Protein AF-A0A816JIE6-F1 (afdb_monomer_lite)

Organism: Brassica napus (NCBI:txid3708)

pLDDT: mean 75.31, std 23.65, range [27.05, 98.31]

InterPro domains:
  IPR009851 Modifier of rudimentary, Modr [PF07200] (67-131)

Structure (mmCIF, N/CA/C/O backbone):
data_AF-A0A816JIE6-F1
#
_entry.id   AF-A0A816JIE6-F1
#
loop_
_atom_site.group_PDB
_atom_site.id
_atom_site.type_symbol
_atom_site.label_atom_id
_atom_site.label_alt_id
_atom_site.label_comp_id
_atom_site.label_asym_id
_atom_site.label_entity_id
_atom_site.label_seq_id
_atom_site.pdbx_PDB_ins_code
_atom_site.Cartn_x
_atom_site.Cartn_y
_atom_site.Cartn_z
_atom_site.occupancy
_atom_site.B_iso_or_equiv
_atom_site.auth_seq_id
_atom_site.auth_comp_id
_atom_site.auth_asym_id
_atom_site.auth_atom_id
_atom_site.pdbx_PDB_model_num
ATOM 1 N N . PHE A 1 1 ? 35.339 50.174 21.067 1.00 37.72 1 PHE A N 1
ATOM 2 C CA . PHE A 1 1 ? 34.932 49.745 19.716 1.00 37.72 1 PHE A CA 1
ATOM 3 C C . PHE A 1 1 ? 33.553 49.088 19.807 1.00 37.72 1 PHE A C 1
ATOM 5 O O . PHE A 1 1 ? 33.405 48.179 20.608 1.00 37.72 1 PHE A O 1
ATOM 12 N N . HIS A 1 2 ? 32.573 49.677 19.100 1.00 38.72 2 HIS A N 1
ATOM 13 C CA . HIS A 1 2 ? 31.213 49.244 18.693 1.00 38.72 2 HIS A CA 1
ATOM 14 C C . HIS A 1 2 ? 30.704 47.880 19.225 1.00 38.72 2 HIS A C 1
ATOM 16 O O . HIS A 1 2 ? 31.365 46.877 19.006 1.00 38.72 2 HIS A O 1
ATOM 22 N N . GLN A 1 3 ? 29.623 47.738 20.011 1.00 32.19 3 GLN A N 1
ATOM 23 C CA . GLN A 1 3 ? 28.206 48.176 19.951 1.00 32.19 3 GLN A CA 1
ATOM 24 C C . GLN A 1 3 ? 27.272 47.287 19.091 1.00 32.19 3 GLN A C 1
ATOM 26 O O . GLN A 1 3 ? 27.468 47.187 17.887 1.00 32.19 3 GLN A O 1
ATOM 31 N N . ARG A 1 4 ? 26.164 46.850 19.739 1.00 31.92 4 ARG A N 1
ATOM 32 C CA . ARG A 1 4 ? 24.821 46.472 19.205 1.00 31.92 4 ARG A CA 1
ATOM 33 C C . ARG A 1 4 ? 24.702 45.053 18.613 1.00 31.92 4 ARG A C 1
ATOM 35 O O . ARG A 1 4 ? 25.551 44.665 17.836 1.00 31.92 4 ARG A O 1
ATOM 42 N N . GLY A 1 5 ? 23.697 44.206 18.868 1.00 30.31 5 GLY A N 1
ATOM 43 C CA . GLY A 1 5 ? 22.379 44.260 19.534 1.00 30.31 5 GLY A CA 1
ATOM 44 C C . GLY A 1 5 ? 21.482 43.205 18.837 1.00 30.31 5 GLY A C 1
ATOM 45 O O . GLY A 1 5 ? 21.419 43.206 17.618 1.00 30.31 5 GLY A O 1
ATOM 46 N N . SER A 1 6 ? 21.103 42.113 19.508 1.00 32.47 6 SER A N 1
ATOM 47 C CA . SER A 1 6 ? 19.744 41.712 19.945 1.00 32.47 6 SER A CA 1
ATOM 48 C C . SER A 1 6 ? 18.566 41.751 18.937 1.00 32.47 6 SER A C 1
ATOM 50 O O . SER A 1 6 ? 18.186 42.819 18.473 1.00 32.47 6 SER A O 1
ATOM 52 N N . LYS A 1 7 ? 17.938 40.564 18.814 1.00 32.47 7 LYS A N 1
ATOM 53 C CA . LYS A 1 7 ? 16.507 40.202 18.652 1.00 32.47 7 LYS A CA 1
ATOM 54 C C . LYS A 1 7 ? 15.745 40.300 17.312 1.00 32.47 7 LYS A C 1
ATOM 56 O O . LYS A 1 7 ? 15.577 41.367 16.743 1.00 32.47 7 LYS A O 1
ATOM 61 N N . ASP A 1 8 ? 15.191 39.123 16.976 1.00 33.75 8 ASP A N 1
ATOM 62 C CA . ASP A 1 8 ? 13.842 38.758 16.500 1.00 33.75 8 ASP A CA 1
ATOM 63 C C . ASP A 1 8 ? 13.162 39.557 15.372 1.00 33.75 8 ASP A C 1
ATOM 65 O O . ASP A 1 8 ? 12.902 40.742 15.522 1.00 33.75 8 ASP A O 1
ATOM 69 N N . GLN A 1 9 ? 12.673 38.862 14.331 1.00 30.88 9 GLN A N 1
ATOM 70 C CA . GLN A 1 9 ? 11.230 38.630 14.102 1.00 30.88 9 GLN A CA 1
ATOM 71 C C . GLN A 1 9 ? 10.902 38.105 12.694 1.00 30.88 9 GLN A C 1
ATOM 73 O O . GLN A 1 9 ? 11.488 38.465 11.679 1.00 30.88 9 GLN A O 1
ATOM 78 N N . GLN A 1 10 ? 9.884 37.253 12.704 1.00 37.06 10 GLN A N 1
ATOM 79 C CA . GLN A 1 10 ? 9.060 36.737 11.620 1.00 37.06 10 GLN A CA 1
ATOM 80 C C . GLN A 1 10 ? 8.239 37.870 10.963 1.00 37.06 10 GLN A C 1
ATOM 82 O O . GLN A 1 10 ? 7.695 38.713 11.670 1.00 37.06 10 GLN A O 1
ATOM 87 N N . GLY A 1 11 ? 8.098 37.877 9.630 1.00 29.58 11 GLY A N 1
ATOM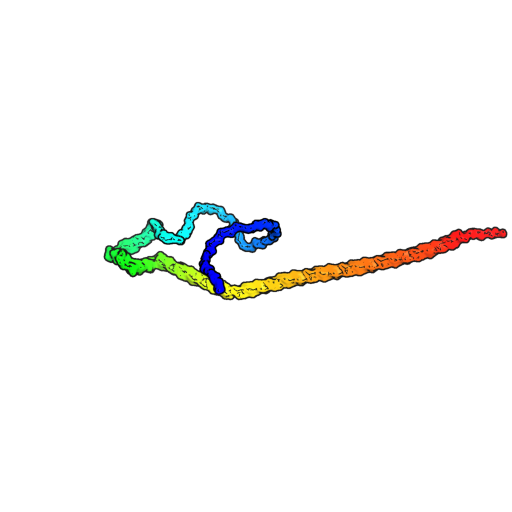 88 C CA . GLY A 1 11 ? 7.257 38.848 8.916 1.00 29.58 11 GLY A CA 1
ATOM 89 C C . GLY A 1 11 ? 7.153 38.592 7.406 1.00 29.58 11 GLY A C 1
ATOM 90 O O . GLY A 1 11 ? 8.135 38.672 6.679 1.00 29.58 11 GLY A O 1
ATOM 91 N N . GLN A 1 12 ? 5.940 38.274 6.954 1.00 36.94 12 GLN A N 1
ATOM 92 C CA . GLN A 1 12 ? 5.502 38.007 5.578 1.00 36.94 12 GLN A CA 1
ATOM 93 C C . GLN A 1 12 ? 5.468 39.288 4.710 1.00 36.94 12 GLN A C 1
ATOM 95 O O . GLN A 1 12 ? 4.916 40.282 5.175 1.00 36.94 12 GLN A O 1
ATOM 100 N N . SER A 1 13 ? 5.934 39.257 3.444 1.00 32.34 13 SER A N 1
ATOM 101 C CA . SER A 1 13 ? 5.446 40.080 2.298 1.00 32.34 13 SER A CA 1
ATOM 102 C C . SER A 1 13 ? 6.078 39.645 0.947 1.00 32.34 13 SER A C 1
ATOM 104 O O . SER A 1 13 ? 7.267 39.360 0.876 1.00 32.34 13 SER A O 1
ATOM 106 N N . ARG A 1 14 ? 5.259 39.571 -0.116 1.00 32.28 14 ARG A N 1
ATOM 107 C CA . ARG A 1 14 ? 5.482 39.118 -1.529 1.00 32.28 14 ARG A CA 1
ATOM 108 C C . ARG A 1 14 ? 5.518 40.355 -2.489 1.00 32.28 14 ARG A C 1
ATOM 110 O O . ARG A 1 14 ? 5.133 41.404 -1.974 1.00 32.28 14 ARG A O 1
ATOM 117 N N . PRO A 1 15 ? 5.761 40.329 -3.843 1.00 57.53 15 PRO A N 1
ATOM 118 C CA . PRO A 1 15 ? 6.475 39.451 -4.826 1.00 57.53 15 PRO A CA 1
ATOM 119 C C . PRO A 1 15 ? 7.581 40.199 -5.654 1.00 57.53 15 PRO A C 1
ATOM 121 O O . PRO A 1 15 ? 7.835 41.375 -5.407 1.00 57.53 15 PRO A O 1
ATOM 124 N N . PRO A 1 16 ? 8.196 39.570 -6.690 1.00 42.88 16 PRO A N 1
ATOM 125 C CA . PRO A 1 16 ? 8.065 40.108 -8.069 1.00 42.88 16 PRO A CA 1
ATOM 126 C C . PRO A 1 16 ? 7.833 39.021 -9.172 1.00 42.88 16 PRO A C 1
ATOM 128 O O . PRO A 1 16 ? 7.792 37.837 -8.835 1.00 42.88 16 PRO A O 1
ATOM 131 N N . PRO A 1 17 ? 7.560 39.403 -10.448 1.00 46.06 17 PRO A N 1
ATOM 132 C CA . PRO A 1 17 ? 6.528 38.788 -11.298 1.00 46.06 17 PRO A CA 1
ATOM 133 C C . PRO A 1 17 ? 6.998 37.774 -12.360 1.00 46.06 17 PRO A C 1
ATOM 135 O O . PRO A 1 17 ? 8.182 37.605 -12.638 1.00 46.06 17 PRO A O 1
ATOM 138 N N . GLU A 1 18 ? 5.982 37.137 -12.951 1.00 40.53 18 GLU A N 1
ATOM 139 C CA . GLU A 1 18 ? 5.963 36.274 -14.135 1.00 40.53 18 GLU A CA 1
ATOM 140 C C . GLU A 1 18 ? 6.745 36.819 -15.340 1.00 40.53 18 GLU A C 1
ATOM 142 O O . GLU A 1 18 ? 6.613 37.991 -15.684 1.00 40.53 18 GLU A O 1
ATOM 147 N N . VAL A 1 19 ? 7.390 35.914 -16.085 1.00 34.12 19 VAL A N 1
ATOM 148 C CA . VAL A 1 19 ? 7.199 35.840 -17.542 1.00 34.12 19 VAL A CA 1
ATOM 149 C C . VAL A 1 19 ? 7.162 34.382 -17.998 1.00 34.12 19 VAL A C 1
ATOM 151 O O . VAL A 1 19 ? 8.030 33.564 -17.702 1.00 34.12 19 VAL A O 1
ATOM 154 N N . SER A 1 20 ? 6.079 34.096 -18.702 1.00 28.80 20 SER A N 1
ATOM 155 C CA . SER A 1 20 ? 5.637 32.849 -19.300 1.00 28.80 20 SER A CA 1
ATOM 156 C C . SER A 1 20 ? 6.614 32.270 -20.326 1.00 28.80 20 SER A C 1
ATOM 158 O O . SER A 1 20 ? 7.208 33.011 -21.106 1.00 28.80 20 SER A O 1
ATOM 160 N N . SER A 1 21 ? 6.630 30.941 -20.468 1.00 27.05 21 SER A N 1
ATOM 161 C CA . SER A 1 21 ? 5.992 30.239 -21.606 1.00 27.05 21 SER A CA 1
ATOM 162 C C . SER A 1 21 ? 6.616 28.860 -21.847 1.00 27.05 21 SER A C 1
ATOM 164 O O . SER A 1 21 ? 7.819 28.753 -22.056 1.00 27.05 21 SER A O 1
ATOM 166 N N . SER A 1 22 ? 5.741 27.851 -21.976 1.00 28.58 22 SER A N 1
ATOM 167 C CA . SER A 1 22 ? 5.903 26.608 -22.764 1.00 28.58 22 SER A CA 1
ATOM 168 C C . SER A 1 22 ? 7.064 25.671 -22.373 1.00 28.58 22 SER A C 1
ATOM 170 O O . SER A 1 22 ? 8.234 25.980 -22.532 1.00 28.58 22 SER A O 1
ATOM 172 N N . SER A 1 23 ? 6.829 24.417 -21.987 1.00 32.62 23 SER A N 1
ATOM 173 C CA . SER A 1 23 ? 6.249 23.403 -22.874 1.00 32.62 23 SER A CA 1
ATOM 174 C C . SER A 1 23 ? 5.878 22.139 -22.094 1.00 32.62 23 SER A C 1
ATOM 176 O O . SER A 1 23 ? 6.551 21.756 -21.143 1.00 32.62 23 SER A O 1
ATOM 178 N N . GLN A 1 24 ? 4.809 21.498 -22.557 1.00 41.53 24 GLN A N 1
ATOM 179 C CA . GLN A 1 24 ? 4.344 20.155 -22.221 1.00 41.53 24 GLN A CA 1
ATOM 180 C C . GLN A 1 24 ? 5.472 19.148 -21.955 1.00 41.53 24 GLN A C 1
ATOM 182 O O . GLN A 1 24 ? 6.309 18.931 -22.826 1.00 41.53 24 GLN A O 1
ATOM 187 N N . GLN A 1 25 ? 5.388 18.420 -20.841 1.00 37.91 25 GLN A N 1
ATOM 188 C CA . GLN A 1 25 ? 5.725 16.997 -20.818 1.00 37.91 25 GLN A CA 1
ATOM 189 C C . GLN A 1 25 ? 4.931 16.287 -19.719 1.00 37.91 25 GLN A C 1
ATOM 191 O O . GLN A 1 25 ? 4.787 16.766 -18.597 1.00 37.91 25 GLN A O 1
ATOM 196 N N . GLN A 1 26 ? 4.314 15.188 -20.133 1.00 38.59 26 GLN A N 1
ATOM 197 C CA . GLN A 1 26 ? 3.264 14.457 -19.446 1.00 38.59 26 GLN A CA 1
ATOM 198 C C . GLN A 1 26 ? 3.802 13.677 -18.240 1.00 38.59 26 GLN A C 1
ATOM 200 O O . GLN A 1 26 ? 4.830 13.015 -18.329 1.00 38.59 26 GLN A O 1
ATOM 205 N N . GLN A 1 27 ? 3.055 13.706 -17.139 1.00 44.91 27 GLN A N 1
ATOM 206 C CA . GLN A 1 27 ? 3.147 12.741 -16.043 1.00 44.91 27 GLN A CA 1
ATOM 207 C C . GLN A 1 27 ? 1.995 11.743 -16.194 1.00 44.91 27 GLN A C 1
ATOM 209 O O . GLN A 1 27 ? 0.855 12.201 -16.308 1.00 44.91 27 GLN A O 1
ATOM 214 N N . PRO A 1 28 ? 2.227 10.418 -16.146 1.00 48.56 28 PRO A N 1
ATOM 215 C CA . PRO A 1 28 ? 1.118 9.498 -15.986 1.00 48.56 28 PRO A CA 1
ATOM 216 C C . PRO A 1 28 ? 1.387 8.524 -14.844 1.00 48.56 28 PRO A C 1
ATOM 218 O O . PRO A 1 28 ? 1.898 7.447 -15.097 1.00 48.56 28 PRO A O 1
ATOM 221 N N . TRP A 1 29 ? 0.974 8.862 -13.620 1.00 35.34 29 TRP A N 1
ATOM 222 C CA . TRP A 1 29 ? 0.520 7.852 -12.658 1.00 35.34 29 TRP A CA 1
ATOM 223 C C . TRP A 1 29 ? -0.616 8.426 -11.797 1.00 35.34 29 TRP A C 1
ATOM 225 O O . TRP A 1 29 ? -0.401 9.151 -10.833 1.00 35.34 29 TRP A O 1
ATOM 235 N N . TYR A 1 30 ? -1.831 8.055 -12.218 1.00 40.94 30 TYR A N 1
ATOM 236 C CA . TYR A 1 30 ? -3.120 8.068 -11.514 1.00 40.94 30 TYR A CA 1
ATOM 237 C C . TYR A 1 30 ? -3.782 9.421 -11.208 1.00 40.94 30 TYR A C 1
ATOM 239 O O . TYR A 1 30 ? -3.577 10.041 -10.172 1.00 40.94 30 TYR A O 1
ATOM 247 N N . SER A 1 31 ? -4.722 9.804 -12.077 1.00 37.81 31 SER A N 1
ATOM 248 C CA . SER A 1 31 ? -5.866 10.648 -11.712 1.00 37.81 31 SER A CA 1
ATOM 249 C C . SER A 1 31 ? -7.133 9.788 -11.758 1.00 37.81 31 SER A C 1
ATOM 251 O O . SER A 1 31 ? -7.540 9.408 -12.856 1.00 37.81 31 SER A O 1
ATOM 253 N N . PRO A 1 32 ? -7.772 9.442 -10.625 1.00 40.56 32 PRO A N 1
ATOM 254 C CA . PRO A 1 32 ? -9.098 8.858 -10.656 1.00 40.56 32 PRO A CA 1
ATOM 255 C C . PRO A 1 32 ? -10.101 10.008 -10.701 1.00 40.56 32 PRO A C 1
ATOM 257 O O . PRO A 1 32 ? -10.167 10.850 -9.806 1.00 40.56 32 PRO A O 1
ATOM 260 N N . SER A 1 33 ? -10.896 10.077 -11.755 1.00 49.28 33 SER A N 1
ATOM 261 C CA . SER A 1 33 ? -12.113 10.875 -11.734 1.00 49.28 33 SER A CA 1
ATOM 262 C C . SER A 1 33 ? -13.251 10.041 -12.290 1.00 49.28 33 SER A C 1
ATOM 264 O O . SER A 1 33 ? -13.072 9.329 -13.274 1.00 49.28 33 SER A O 1
ATOM 266 N N . LEU A 1 34 ? -14.417 10.237 -11.670 1.00 41.72 34 LEU A N 1
ATOM 267 C CA . LEU A 1 34 ? -15.761 9.841 -12.099 1.00 41.72 34 LEU A CA 1
ATOM 268 C C . LEU A 1 34 ? -16.261 8.468 -11.609 1.00 41.72 34 LEU A C 1
ATOM 270 O O . LEU A 1 34 ? -16.373 7.510 -12.365 1.00 41.72 34 LEU A O 1
ATOM 274 N N . VAL A 1 35 ? -16.715 8.435 -10.351 1.00 41.81 35 VAL A N 1
ATOM 275 C CA . VAL A 1 35 ? -17.980 7.761 -10.017 1.00 41.81 35 VAL A CA 1
ATOM 276 C C . VAL A 1 35 ? -18.925 8.806 -9.421 1.00 41.81 35 VAL A C 1
ATOM 278 O O . VAL A 1 35 ? -18.551 9.562 -8.525 1.00 41.81 35 VAL A O 1
ATOM 281 N N . SER A 1 36 ? -20.119 8.910 -9.995 1.00 39.72 36 SER A N 1
ATOM 282 C CA . SER A 1 36 ? -21.132 9.904 -9.647 1.00 39.72 36 SER A CA 1
ATOM 283 C C . SER A 1 36 ? -22.034 9.419 -8.503 1.00 39.72 36 SER A C 1
ATOM 285 O O . SER A 1 36 ? -22.603 8.336 -8.603 1.00 39.72 36 SER A O 1
ATOM 287 N N . SER A 1 37 ? -22.239 10.309 -7.517 1.00 35.03 37 SER A N 1
ATOM 288 C CA . SER A 1 37 ? -23.400 10.443 -6.599 1.00 35.03 37 SER A CA 1
ATOM 289 C C . SER A 1 37 ? -23.529 9.509 -5.370 1.00 35.03 37 SER A C 1
ATOM 291 O O . SER A 1 37 ? -23.149 8.347 -5.459 1.00 35.03 37 SER A O 1
ATOM 293 N N . PRO A 1 38 ? -24.187 9.933 -4.256 1.00 40.56 38 PRO A N 1
ATOM 294 C CA . PRO A 1 38 ? -24.534 11.281 -3.795 1.00 40.56 38 PRO A CA 1
ATOM 295 C C . PRO A 1 38 ? -23.772 11.699 -2.518 1.00 40.56 38 PRO A C 1
ATOM 297 O O . PRO A 1 38 ? -23.296 10.894 -1.722 1.00 40.56 38 PRO A O 1
ATOM 300 N N . SER A 1 39 ? -23.699 13.009 -2.308 1.00 48.72 39 SER A N 1
ATOM 301 C CA . SER A 1 39 ? -23.139 13.645 -1.122 1.00 48.72 39 SER A CA 1
ATOM 302 C C . SER A 1 39 ? -23.987 13.372 0.128 1.00 48.72 39 SER A C 1
ATOM 304 O O . SER A 1 39 ? -24.992 14.038 0.356 1.00 48.72 39 SER A O 1
ATOM 306 N N . SER A 1 40 ? -23.531 12.470 0.993 1.00 41.66 40 SER A N 1
ATOM 307 C CA . SER A 1 40 ? -23.807 12.520 2.433 1.00 41.66 40 SER A CA 1
ATOM 308 C C . SER A 1 40 ? -22.468 12.580 3.160 1.00 41.66 40 SER A C 1
ATOM 310 O O . SER A 1 40 ? -21.852 11.569 3.488 1.00 41.66 40 SER A O 1
ATOM 312 N N . SER A 1 41 ? -21.975 13.805 3.323 1.00 48.03 41 SER A N 1
ATOM 313 C CA . SER A 1 41 ? -20.741 14.099 4.043 1.00 48.03 41 SER A CA 1
ATOM 314 C C . SER A 1 41 ? -20.960 13.892 5.542 1.00 48.03 41 SER A C 1
ATOM 316 O O . SER A 1 41 ? -21.573 14.727 6.202 1.00 48.03 41 SER A O 1
ATOM 318 N N . SER A 1 42 ? -20.426 12.804 6.091 1.00 42.00 42 SER A N 1
ATOM 319 C CA . SER A 1 42 ? -20.076 12.721 7.510 1.00 42.00 42 SER A CA 1
ATOM 320 C C . SER A 1 42 ? -18.580 12.443 7.617 1.00 42.00 42 SER A C 1
ATOM 322 O O . SER A 1 42 ? -18.115 11.306 7.583 1.00 42.00 42 SER A O 1
ATOM 324 N N . ARG A 1 43 ? -17.816 13.534 7.683 1.00 52.31 43 ARG A N 1
ATOM 325 C CA . ARG A 1 43 ? -16.383 13.569 7.990 1.00 52.31 43 ARG A CA 1
ATOM 326 C C . ARG A 1 43 ? -16.118 12.882 9.343 1.00 52.31 43 ARG A C 1
ATOM 328 O O . ARG A 1 43 ? -16.854 13.170 10.287 1.00 52.31 43 ARG A O 1
ATOM 335 N N . PRO A 1 44 ? -15.056 12.070 9.503 1.00 42.94 44 PRO A N 1
ATOM 336 C CA . PRO A 1 44 ? -14.657 11.590 10.820 1.00 42.94 44 PRO A CA 1
ATOM 337 C C . PRO A 1 44 ? -14.102 12.781 11.610 1.00 42.94 44 PRO A C 1
ATOM 339 O O . PRO A 1 44 ? -13.041 13.323 11.294 1.00 42.94 44 PRO A O 1
ATOM 342 N N . GLN A 1 45 ? -14.859 13.257 12.598 1.00 44.34 45 GLN A N 1
ATOM 343 C CA . GLN A 1 45 ? -14.394 14.304 13.495 1.00 44.34 45 GLN A CA 1
ATOM 344 C C . GLN A 1 45 ? -13.379 13.727 14.480 1.00 44.34 45 GLN A C 1
ATOM 346 O O . GLN A 1 45 ? -13.714 13.068 15.458 1.00 44.34 45 GLN A O 1
ATOM 351 N N . THR A 1 46 ? -12.111 14.024 14.227 1.00 50.06 46 THR A N 1
ATOM 352 C CA . THR A 1 46 ? -11.031 13.919 15.202 1.00 50.06 46 THR A CA 1
ATOM 353 C C . THR A 1 46 ? -10.991 15.213 16.021 1.00 50.06 46 THR A C 1
ATOM 355 O O . THR A 1 46 ? -10.251 16.126 15.671 1.00 50.06 46 THR A O 1
ATOM 358 N N . SER A 1 47 ? -11.828 15.349 17.052 1.00 47.06 47 SER A N 1
ATOM 359 C CA . SER A 1 47 ? -11.595 16.269 18.183 1.00 47.06 47 SER A CA 1
ATOM 360 C C . SER A 1 47 ? -12.719 16.141 19.217 1.00 47.06 47 SER A C 1
ATOM 362 O O . SER A 1 47 ? -13.838 16.565 18.955 1.00 47.06 47 SER A O 1
ATOM 364 N N . GLY A 1 48 ? -12.419 15.565 20.384 1.00 47.59 48 GLY A N 1
ATOM 365 C CA . GLY A 1 48 ? -13.007 15.929 21.685 1.00 47.59 48 GLY A CA 1
ATOM 366 C C . GLY A 1 48 ? -14.526 15.888 21.914 1.00 47.59 48 GLY A C 1
ATOM 367 O O . GLY A 1 48 ? -14.950 16.272 22.999 1.00 47.59 48 GLY A O 1
ATOM 368 N N . GLN A 1 49 ? -15.354 15.444 20.971 1.00 45.88 49 GLN A N 1
ATOM 369 C CA . GLN A 1 49 ? -16.804 15.382 21.147 1.00 45.88 49 GLN A CA 1
ATOM 370 C C . GLN A 1 49 ? -17.226 13.942 21.437 1.00 45.88 49 GLN A C 1
ATOM 372 O O . GLN A 1 49 ? -17.127 13.065 20.582 1.00 45.88 49 GLN A O 1
ATOM 377 N N . ILE A 1 50 ? -17.677 13.701 22.671 1.00 50.72 50 ILE A N 1
ATOM 378 C CA . ILE A 1 50 ? -18.431 12.498 23.039 1.00 50.72 50 ILE A CA 1
ATOM 379 C C . ILE A 1 50 ? -19.556 12.362 22.000 1.00 50.72 50 ILE A C 1
ATOM 381 O O . ILE A 1 50 ? -20.282 13.343 21.812 1.00 50.72 50 ILE A O 1
ATOM 385 N N . PRO A 1 51 ? -19.715 11.218 21.307 1.00 53.25 51 PRO A N 1
ATOM 386 C CA . PRO A 1 51 ? -20.846 11.022 20.412 1.00 53.25 51 PRO A CA 1
ATOM 387 C C . PRO A 1 51 ? -22.118 11.214 21.236 1.00 53.25 51 PRO A C 1
ATOM 389 O O . PRO A 1 51 ? -22.426 10.411 22.113 1.00 53.25 51 PRO A O 1
ATOM 392 N N . ALA A 1 52 ? -22.821 12.323 21.010 1.00 62.06 52 ALA A N 1
ATOM 393 C CA . ALA A 1 52 ? -23.924 12.751 21.868 1.00 62.06 52 ALA A CA 1
ATOM 394 C C . ALA A 1 52 ? -25.158 11.838 21.767 1.00 62.06 52 ALA A C 1
ATOM 396 O O . ALA A 1 52 ? -26.140 12.048 22.472 1.00 62.06 52 ALA A O 1
ATOM 397 N N . HIS A 1 53 ? -25.128 10.824 20.902 1.00 59.84 53 HIS A N 1
ATOM 398 C CA . HIS A 1 53 ? -26.209 9.866 20.791 1.00 59.84 53 HIS A CA 1
ATOM 399 C C . HIS A 1 53 ? -25.677 8.540 20.242 1.00 59.84 53 HIS A C 1
ATOM 401 O O . HIS A 1 53 ? -25.440 8.400 19.044 1.00 59.84 53 HIS A O 1
ATOM 407 N N . VAL A 1 54 ? -25.481 7.561 21.125 1.00 66.06 54 VAL A N 1
ATOM 408 C CA . VAL A 1 54 ? -25.441 6.153 20.711 1.00 66.06 54 VAL A CA 1
ATOM 409 C C . VAL A 1 54 ? -26.809 5.808 20.128 1.00 66.06 54 VAL A C 1
ATOM 411 O O . VAL A 1 54 ? -27.838 6.230 20.665 1.00 66.06 54 VAL A O 1
ATOM 414 N N . SER A 1 55 ? -26.857 5.098 19.000 1.00 74.44 55 SER A N 1
ATOM 415 C CA . SER A 1 55 ? -28.153 4.690 18.460 1.00 74.44 55 SER A CA 1
ATOM 416 C C . SER A 1 55 ? -28.868 3.779 19.475 1.00 74.44 55 SER A C 1
ATOM 418 O O . SER A 1 55 ? -28.204 3.016 20.185 1.00 74.44 55 SER A O 1
ATOM 420 N N . PRO A 1 56 ? -30.211 3.811 19.570 1.00 70.88 56 PRO A N 1
ATOM 421 C CA . PRO A 1 56 ? -30.937 2.938 20.492 1.00 70.88 56 PRO A CA 1
ATOM 422 C C . PRO A 1 56 ? -30.594 1.453 20.309 1.00 70.88 56 PRO A C 1
ATOM 424 O O . PRO A 1 56 ? -30.557 0.715 21.286 1.00 70.88 56 PRO A O 1
ATOM 427 N N . GLY A 1 57 ? -30.285 1.027 19.077 1.00 76.44 57 GLY A N 1
ATOM 428 C CA . GLY A 1 57 ? -29.844 -0.336 18.774 1.00 76.44 57 GLY A CA 1
ATOM 429 C C . GLY A 1 57 ? -28.460 -0.676 19.337 1.00 76.44 57 GLY A C 1
ATOM 430 O O . GLY A 1 57 ? -28.288 -1.749 19.908 1.00 76.44 57 GLY A O 1
ATOM 431 N N . GLU A 1 58 ? -27.489 0.237 19.247 1.00 74.19 58 GLU A N 1
ATOM 432 C CA . GLU A 1 58 ? -26.158 0.043 19.849 1.00 74.19 58 GLU A CA 1
ATOM 433 C C . GLU A 1 58 ? -26.219 0.054 21.381 1.00 74.19 58 GLU A C 1
ATOM 435 O O . GLU A 1 58 ? -25.603 -0.786 22.040 1.00 74.19 58 GLU A O 1
ATOM 440 N N . ALA A 1 59 ? -27.007 0.964 21.960 1.00 77.31 59 ALA A N 1
ATOM 441 C CA . ALA A 1 59 ? -27.182 1.057 23.407 1.00 77.31 59 ALA A CA 1
ATOM 442 C C . ALA A 1 59 ? -27.946 -0.145 23.986 1.00 77.31 59 ALA A C 1
ATOM 444 O O . ALA A 1 59 ? -27.631 -0.598 25.088 1.00 77.31 59 ALA A O 1
ATOM 445 N N . ALA A 1 60 ? -28.919 -0.689 23.244 1.00 77.62 60 ALA A N 1
ATOM 446 C CA . ALA A 1 60 ? -29.720 -1.837 23.670 1.00 77.62 60 ALA A CA 1
ATOM 447 C C . ALA A 1 60 ? -28.853 -3.053 24.017 1.00 77.62 60 ALA A C 1
ATOM 449 O O . ALA A 1 60 ? -29.145 -3.746 24.993 1.00 77.62 60 ALA A O 1
ATOM 450 N N . GLY A 1 61 ? -27.752 -3.264 23.287 1.00 78.75 61 GLY A N 1
ATOM 451 C CA . GLY A 1 61 ? -26.787 -4.318 23.590 1.00 78.75 61 GLY A CA 1
ATOM 452 C C . GLY A 1 61 ? -26.224 -4.182 25.004 1.00 78.75 61 GLY A C 1
ATOM 453 O O . GLY A 1 61 ? -26.314 -5.115 25.791 1.00 78.75 61 GLY A O 1
ATOM 454 N N . ILE A 1 62 ? -25.735 -2.997 25.373 1.00 86.12 62 ILE A N 1
ATOM 455 C CA . ILE A 1 62 ? -25.149 -2.741 26.700 1.00 86.12 62 ILE A CA 1
ATOM 456 C C . ILE A 1 62 ? -26.217 -2.795 27.802 1.00 86.12 62 ILE A C 1
ATOM 458 O O . ILE A 1 62 ? -25.969 -3.345 28.874 1.00 86.12 62 ILE A O 1
ATOM 462 N N . ILE A 1 63 ? -27.421 -2.278 27.533 1.00 86.19 63 ILE A N 1
ATOM 463 C CA . ILE A 1 63 ? -28.536 -2.269 28.493 1.00 86.19 63 ILE A CA 1
ATOM 464 C C . ILE A 1 63 ? -28.929 -3.695 28.904 1.00 86.19 63 ILE A C 1
ATOM 466 O O . ILE A 1 63 ? -29.239 -3.912 30.075 1.00 86.19 63 ILE A O 1
ATOM 470 N N . THR A 1 64 ? -28.862 -4.679 27.996 1.00 86.00 64 THR A N 1
ATOM 471 C CA . THR A 1 64 ? -29.117 -6.084 28.364 1.00 86.00 64 THR A CA 1
ATOM 472 C C . THR A 1 64 ? -28.119 -6.607 29.402 1.00 86.00 64 THR A C 1
ATOM 474 O O . THR A 1 64 ? -28.541 -7.165 30.409 1.00 86.00 64 THR A O 1
ATOM 477 N N . PHE A 1 65 ? -26.823 -6.314 29.249 1.00 87.69 65 PHE A N 1
ATOM 478 C CA . PHE A 1 65 ? -25.789 -6.704 30.220 1.00 87.69 65 PHE A CA 1
ATOM 479 C C . PHE A 1 65 ? -25.893 -5.970 31.563 1.00 87.69 65 PHE A C 1
ATOM 481 O O . PHE A 1 65 ? -25.387 -6.459 32.574 1.00 87.69 65 PHE A O 1
ATOM 488 N N . LEU A 1 66 ? -26.508 -4.784 31.585 1.00 91.75 66 LEU A N 1
ATOM 489 C CA . LEU A 1 66 ? -26.740 -4.021 32.813 1.00 91.75 66 LEU A CA 1
ATOM 490 C C . LEU A 1 66 ? -27.994 -4.487 33.561 1.00 91.75 66 LEU A C 1
ATOM 492 O O . LEU A 1 66 ? -28.020 -4.420 34.787 1.00 91.75 66 LEU A O 1
ATOM 496 N N . LYS A 1 67 ? -29.018 -4.964 32.844 1.00 90.00 67 LYS A N 1
ATOM 497 C CA . LYS A 1 67 ? -30.300 -5.393 33.424 1.00 90.00 67 LYS A CA 1
ATOM 498 C C . LYS A 1 67 ? -30.159 -6.602 34.353 1.00 90.00 67 LYS A C 1
ATOM 500 O O . LYS A 1 67 ? -30.886 -6.687 35.338 1.00 90.00 67 LYS A O 1
ATOM 505 N N . ASP A 1 68 ? -29.225 -7.498 34.054 1.00 90.31 68 ASP A N 1
ATOM 506 C CA . ASP A 1 68 ? -29.018 -8.731 34.823 1.00 90.31 68 ASP A CA 1
ATOM 507 C C . ASP A 1 68 ? -28.109 -8.533 36.052 1.00 90.31 68 ASP A C 1
ATOM 509 O O . ASP A 1 68 ? -27.852 -9.478 36.797 1.00 90.31 68 ASP A O 1
ATOM 513 N N . LYS A 1 69 ? -27.618 -7.308 36.290 1.00 92.25 69 LYS A N 1
ATOM 514 C CA . LYS A 1 69 ? -26.755 -6.979 37.432 1.00 92.25 69 LYS A CA 1
ATOM 515 C C . LYS A 1 69 ? -27.554 -6.554 38.655 1.00 92.25 69 LYS A C 1
ATOM 517 O O . LYS A 1 69 ? -28.579 -5.879 38.560 1.00 92.25 69 LYS A O 1
ATOM 522 N N . SER A 1 70 ? -27.032 -6.894 39.831 1.00 94.56 70 SER A N 1
ATOM 523 C CA . SER A 1 70 ? -27.597 -6.434 41.101 1.00 94.56 70 SER A CA 1
ATOM 524 C C . SER A 1 70 ? -27.413 -4.923 41.301 1.00 94.56 70 SER A C 1
ATOM 526 O O . SER A 1 70 ? -26.508 -4.301 40.742 1.00 94.56 70 SER A O 1
ATOM 528 N N . VAL A 1 71 ? -28.247 -4.312 42.151 1.00 94.19 71 VAL A N 1
ATOM 529 C CA . VAL A 1 71 ? -28.146 -2.875 42.471 1.00 94.19 71 VAL A CA 1
ATOM 530 C C . VAL A 1 71 ? -26.775 -2.529 43.062 1.00 94.19 71 VAL A C 1
ATOM 532 O O . VAL A 1 71 ? -26.227 -1.471 42.758 1.00 94.19 71 VAL A O 1
ATOM 535 N N . ASP A 1 72 ? -26.195 -3.419 43.867 1.00 95.44 72 ASP A N 1
ATOM 536 C CA . ASP A 1 72 ? -24.879 -3.200 44.469 1.00 95.44 72 ASP A CA 1
ATOM 537 C C . ASP A 1 72 ? -23.752 -3.285 43.436 1.00 95.44 72 ASP A C 1
ATOM 539 O O . ASP A 1 72 ? -22.838 -2.461 43.463 1.00 95.44 72 ASP A O 1
ATOM 543 N N . GLU A 1 73 ? -23.845 -4.193 42.460 1.00 93.88 73 GLU A N 1
ATOM 544 C CA . GLU A 1 73 ? -22.934 -4.201 41.311 1.00 93.88 73 GLU A CA 1
ATOM 545 C C . GLU A 1 73 ? -23.074 -2.942 40.458 1.00 93.88 73 GLU A C 1
ATOM 547 O O . GLU A 1 73 ? -22.063 -2.390 40.037 1.00 93.88 73 GLU A O 1
ATOM 552 N N . LEU A 1 74 ? -24.294 -2.453 40.221 1.00 95.56 74 LEU A N 1
ATOM 553 C CA . LEU A 1 74 ? -24.511 -1.206 39.482 1.00 95.56 74 LEU A CA 1
ATOM 554 C C . LEU A 1 74 ? -23.917 -0.004 40.232 1.00 95.56 74 LEU A C 1
ATOM 556 O O . LEU A 1 74 ? -23.210 0.804 39.632 1.00 95.56 74 LEU A O 1
ATOM 560 N N . ARG A 1 75 ? -24.121 0.092 41.553 1.00 96.00 75 ARG A N 1
ATOM 561 C CA . ARG A 1 75 ? -23.476 1.119 42.395 1.00 96.00 75 ARG A CA 1
ATOM 562 C C . ARG A 1 75 ? -21.957 1.013 42.350 1.00 96.00 75 ARG A C 1
ATOM 564 O O . ARG A 1 75 ? -21.280 2.040 42.272 1.00 96.00 75 ARG A O 1
ATOM 571 N N . LYS A 1 76 ? -21.430 -0.215 42.366 1.00 96.31 76 LYS A N 1
ATOM 572 C CA . LYS A 1 76 ? -19.998 -0.479 42.233 1.00 96.31 76 LYS A CA 1
ATOM 573 C C . LYS A 1 76 ? -19.483 -0.024 40.871 1.00 96.31 76 LYS A C 1
ATOM 575 O O . LYS A 1 76 ? -18.511 0.710 40.838 1.00 96.31 76 LYS A O 1
ATOM 580 N N . LEU A 1 77 ? -20.158 -0.351 39.769 1.00 95.75 77 LEU A N 1
ATOM 581 C CA . LEU A 1 77 ? -19.782 0.111 38.426 1.00 95.75 77 LEU A CA 1
ATOM 582 C C . LEU A 1 77 ? -19.778 1.641 38.297 1.00 95.75 77 LEU A C 1
ATOM 584 O O . LEU A 1 77 ? -18.982 2.178 37.536 1.00 95.75 77 LEU A O 1
ATOM 588 N N . LEU A 1 78 ? -20.650 2.344 39.027 1.00 93.88 78 LEU A N 1
ATOM 589 C CA . LEU A 1 78 ? -20.701 3.810 39.018 1.00 93.88 78 LEU A CA 1
ATOM 590 C C . LEU A 1 78 ? -19.631 4.472 39.901 1.00 93.88 78 LEU A C 1
ATOM 592 O O . LEU A 1 78 ? -19.277 5.622 39.655 1.00 93.88 78 LEU A O 1
ATOM 596 N N . SER A 1 79 ? -19.139 3.774 40.927 1.00 95.62 79 SER A N 1
ATOM 597 C CA . SER A 1 79 ? -18.249 4.352 41.950 1.00 95.62 79 SER A CA 1
ATOM 598 C C . SER A 1 79 ? -16.798 3.872 41.833 1.00 95.62 79 SER A C 1
ATOM 600 O O . SER A 1 79 ? -15.878 4.590 42.216 1.00 95.62 79 SER A O 1
ATOM 602 N N . ASP A 1 80 ? -16.585 2.664 41.309 1.00 97.19 80 ASP A N 1
ATOM 603 C CA . ASP A 1 80 ? -15.293 1.998 41.167 1.00 97.19 80 ASP A CA 1
ATOM 604 C C . ASP A 1 80 ? -14.892 1.943 39.686 1.00 97.19 80 ASP A C 1
ATOM 606 O O . ASP A 1 80 ? -15.490 1.243 38.860 1.00 97.19 80 ASP A O 1
ATOM 610 N N . LYS A 1 81 ? -13.839 2.695 39.356 1.00 95.62 81 LYS A N 1
ATOM 611 C CA . LYS A 1 81 ? -13.304 2.802 37.997 1.00 95.62 81 LYS A CA 1
ATOM 612 C C . LYS A 1 81 ? -12.770 1.466 37.478 1.00 95.62 81 LYS A C 1
ATOM 614 O O . LYS A 1 81 ? -12.938 1.173 36.293 1.00 95.62 81 LYS A O 1
ATOM 619 N N . ASP A 1 82 ? -12.144 0.663 38.331 1.00 96.12 82 ASP A N 1
ATOM 620 C CA . ASP A 1 82 ? -11.565 -0.613 37.916 1.00 96.12 82 ASP A CA 1
ATOM 621 C C . ASP A 1 82 ? -12.672 -1.632 37.651 1.00 96.12 82 ASP A C 1
ATOM 623 O O . ASP A 1 82 ? -12.626 -2.344 36.647 1.00 96.12 82 ASP A O 1
ATOM 627 N N . ALA A 1 83 ? -13.728 -1.636 38.473 1.00 95.62 83 ALA A N 1
ATOM 628 C CA . ALA A 1 83 ? -14.919 -2.446 38.217 1.00 95.62 83 ALA A CA 1
ATOM 629 C C . ALA A 1 83 ? -15.587 -2.082 36.882 1.00 95.62 83 ALA A C 1
ATOM 631 O O . ALA A 1 83 ? -15.940 -2.973 36.105 1.00 95.62 83 ALA A O 1
ATOM 632 N N . TYR A 1 84 ? -15.716 -0.785 36.588 1.00 95.19 84 TYR A N 1
ATOM 633 C CA . TYR A 1 84 ? -16.233 -0.308 35.305 1.00 95.19 84 TYR A CA 1
ATOM 634 C C . TYR A 1 84 ? -15.363 -0.767 34.130 1.00 95.19 84 TYR A C 1
ATOM 636 O O . TYR A 1 84 ? -15.867 -1.282 33.131 1.00 95.19 84 TYR A O 1
ATOM 644 N N . GLN A 1 85 ? -14.044 -0.637 34.255 1.00 94.50 85 GLN A N 1
ATOM 645 C CA . GLN A 1 85 ? -13.119 -0.997 33.188 1.00 94.50 85 GLN A CA 1
ATOM 646 C C . GLN A 1 85 ? -13.079 -2.512 32.941 1.00 94.50 85 GLN A C 1
ATOM 648 O O . GLN A 1 85 ? -13.074 -2.940 31.787 1.00 94.50 85 GLN A O 1
ATOM 653 N N . GLN A 1 86 ? -13.137 -3.326 33.997 1.00 94.62 86 GLN A N 1
ATOM 654 C CA . GLN A 1 86 ? -13.273 -4.782 33.885 1.00 94.62 86 GLN A CA 1
ATOM 655 C C . GLN A 1 86 ? -14.593 -5.185 33.221 1.00 94.62 86 GLN A C 1
ATOM 657 O O . GLN A 1 86 ? -14.609 -6.071 32.367 1.00 94.62 86 GLN A O 1
ATOM 662 N N . PHE A 1 87 ? -15.694 -4.500 33.546 1.00 93.75 87 PHE A N 1
ATOM 663 C CA . PHE A 1 87 ? -16.964 -4.709 32.855 1.00 93.75 87 PHE A CA 1
ATOM 664 C C . PHE A 1 87 ? -16.848 -4.405 31.359 1.00 93.75 87 PHE A C 1
ATOM 666 O O . PHE A 1 87 ? -17.230 -5.249 30.551 1.00 93.75 87 PHE A O 1
ATOM 673 N N . LEU A 1 88 ? -16.251 -3.275 30.967 1.00 91.94 88 LEU A N 1
ATOM 674 C CA . LEU A 1 88 ? -16.039 -2.970 29.549 1.00 91.94 88 LEU A CA 1
ATOM 675 C C . LEU A 1 88 ? -15.204 -4.045 28.844 1.00 91.94 88 LEU A C 1
ATOM 677 O O . LEU A 1 88 ? -15.571 -4.477 27.758 1.00 91.94 88 LEU A O 1
ATOM 681 N N . LEU A 1 89 ? -14.125 -4.526 29.466 1.00 91.94 89 LEU A N 1
ATOM 682 C CA . LEU A 1 89 ? -13.288 -5.594 28.902 1.00 91.94 89 LEU A CA 1
ATOM 683 C C . LEU A 1 89 ? -14.011 -6.947 28.819 1.00 91.94 89 LEU A C 1
ATOM 685 O O . LEU A 1 89 ? -13.640 -7.792 28.002 1.00 91.94 89 LEU A O 1
ATOM 689 N N . SER A 1 90 ? -15.052 -7.158 29.628 1.00 91.56 90 SER A N 1
ATOM 690 C CA . SER A 1 90 ? -15.889 -8.357 29.552 1.00 91.56 90 SER A CA 1
ATOM 691 C C . SER A 1 90 ? -16.833 -8.357 28.343 1.00 91.56 90 SER A C 1
ATOM 693 O O . SER A 1 90 ? -17.197 -9.441 27.882 1.00 91.56 90 SER A O 1
ATOM 695 N N . LEU A 1 91 ? -17.170 -7.182 27.791 1.00 91.69 91 LEU A N 1
ATOM 696 C CA . LEU A 1 91 ? -18.064 -7.041 26.640 1.00 91.69 91 LEU A CA 1
ATOM 697 C C . LEU A 1 91 ? -17.388 -7.511 25.350 1.00 91.69 91 LEU A C 1
ATOM 699 O O . LEU A 1 91 ? -16.321 -7.022 24.972 1.00 91.69 91 LEU A O 1
ATOM 703 N N . ASP A 1 92 ? -18.052 -8.399 24.611 1.00 90.50 92 ASP A N 1
ATOM 704 C CA . ASP A 1 92 ? -17.496 -8.950 23.370 1.00 90.50 92 ASP A CA 1
ATOM 705 C C . ASP A 1 92 ? -17.251 -7.879 22.307 1.00 90.50 92 ASP A C 1
ATOM 707 O O . ASP A 1 92 ? -16.248 -7.938 21.605 1.00 90.50 92 ASP A O 1
ATOM 711 N N . GLN A 1 93 ? -18.087 -6.839 22.249 1.00 88.25 93 GLN A N 1
ATOM 712 C CA . GLN A 1 93 ? -17.878 -5.701 21.347 1.00 88.25 93 GLN A CA 1
ATOM 713 C C . GLN A 1 93 ? -16.522 -5.016 21.592 1.00 88.25 93 GLN A C 1
ATOM 715 O O . GLN A 1 93 ? -15.797 -4.707 20.647 1.00 88.25 93 GLN A O 1
ATOM 720 N N . VAL A 1 94 ? -16.139 -4.838 22.861 1.00 90.56 94 VAL A N 1
ATOM 721 C CA . VAL A 1 94 ? -14.862 -4.222 23.250 1.00 90.56 94 VAL A CA 1
ATOM 722 C C . VAL A 1 94 ? -13.694 -5.172 22.979 1.00 90.56 94 VAL A C 1
ATOM 724 O O . VAL A 1 94 ? -12.639 -4.732 22.518 1.00 90.56 94 VAL A O 1
ATOM 727 N N . LYS A 1 95 ? -13.870 -6.483 23.199 1.00 93.56 95 LYS A N 1
ATOM 728 C CA . LYS A 1 95 ? -12.857 -7.494 22.844 1.00 93.56 95 LYS A CA 1
ATOM 729 C C . LYS A 1 95 ? -12.596 -7.526 21.339 1.00 93.56 95 LYS A C 1
ATOM 731 O O . LYS A 1 95 ? -11.439 -7.491 20.928 1.00 93.56 95 LYS A O 1
ATOM 736 N N . ILE A 1 96 ? -13.657 -7.547 20.530 1.00 93.31 96 ILE A N 1
ATOM 737 C CA . ILE A 1 96 ? -13.582 -7.540 19.063 1.00 93.31 96 ILE A CA 1
ATOM 738 C C . ILE A 1 96 ? -12.875 -6.270 18.585 1.00 93.31 96 ILE A C 1
ATOM 740 O O . ILE A 1 96 ? -11.921 -6.356 17.816 1.00 93.31 96 ILE A O 1
ATOM 744 N N . GLN A 1 97 ? -13.278 -5.098 19.083 1.00 93.00 97 GLN A N 1
ATOM 745 C CA . GLN A 1 97 ? -12.656 -3.831 18.696 1.00 93.00 97 GLN A CA 1
ATOM 746 C C . GLN A 1 97 ? -11.165 -3.778 19.059 1.00 93.00 97 GLN A C 1
ATOM 748 O O . GLN A 1 97 ? -10.349 -3.321 18.256 1.00 93.00 97 GLN A O 1
ATOM 753 N N . ASN A 1 98 ? -10.794 -4.251 20.252 1.00 94.62 98 ASN A N 1
ATOM 754 C CA . ASN A 1 98 ? -9.392 -4.320 20.655 1.00 94.62 98 ASN A CA 1
ATOM 755 C C . ASN A 1 98 ? -8.592 -5.271 19.764 1.00 94.62 98 ASN A C 1
ATOM 757 O O . ASN A 1 98 ? -7.507 -4.896 19.328 1.00 94.62 98 ASN A O 1
ATOM 761 N N . ASN A 1 99 ? -9.146 -6.438 19.429 1.00 96.44 99 ASN A N 1
ATOM 762 C CA . ASN A 1 99 ? -8.499 -7.382 18.524 1.00 96.44 99 ASN A CA 1
ATOM 763 C C . ASN A 1 99 ? -8.265 -6.762 17.137 1.00 96.44 99 ASN A C 1
ATOM 765 O O . ASN A 1 99 ? -7.128 -6.731 16.679 1.00 96.44 99 ASN A O 1
ATOM 769 N N . ILE A 1 100 ? -9.293 -6.156 16.529 1.00 97.12 100 ILE A N 1
ATOM 770 C CA . ILE A 1 100 ? -9.177 -5.487 15.219 1.00 97.12 100 ILE A CA 1
ATOM 771 C C . ILE A 1 100 ? -8.095 -4.404 15.247 1.00 97.12 100 ILE A C 1
ATOM 773 O O . ILE A 1 100 ? -7.292 -4.288 14.323 1.00 97.12 100 ILE A O 1
ATOM 777 N N . LYS A 1 101 ? -8.049 -3.600 16.313 1.00 96.12 101 LYS A N 1
ATOM 778 C CA . LYS A 1 101 ? -7.028 -2.559 16.488 1.00 96.12 101 LYS A CA 1
ATOM 779 C C . LYS A 1 101 ? -5.620 -3.156 16.559 1.00 96.12 101 LYS A C 1
ATOM 781 O O . LYS A 1 101 ? -4.696 -2.625 15.940 1.00 96.12 101 LYS A O 1
ATOM 786 N N . ASP A 1 102 ? -5.453 -4.237 17.312 1.00 97.56 102 ASP A N 1
ATOM 787 C CA . ASP A 1 102 ? -4.159 -4.891 17.492 1.00 97.56 102 ASP A CA 1
ATOM 788 C C . ASP A 1 102 ? -3.710 -5.612 16.213 1.00 97.56 102 ASP A C 1
ATOM 790 O O . ASP A 1 102 ? -2.536 -5.541 15.848 1.00 97.56 102 ASP A O 1
ATOM 794 N N . GLU A 1 103 ? -4.638 -6.242 15.494 1.00 97.81 103 GLU A N 1
ATOM 795 C CA . GLU A 1 103 ? -4.413 -6.839 14.179 1.00 97.81 103 GLU A CA 1
ATOM 796 C C . GLU A 1 103 ? -4.016 -5.793 13.147 1.00 97.81 103 GLU A C 1
ATOM 798 O O . GLU A 1 103 ? -2.954 -5.917 12.542 1.00 97.81 103 GLU A O 1
ATOM 803 N N . LEU A 1 104 ? -4.775 -4.704 13.030 1.00 98.00 104 LEU A N 1
ATOM 804 C CA . LEU A 1 104 ? -4.444 -3.609 12.125 1.00 98.00 104 LEU A CA 1
ATOM 805 C C . LEU A 1 104 ? -3.039 -3.060 12.397 1.00 98.00 104 LEU A C 1
ATOM 807 O O . LEU A 1 104 ? -2.262 -2.830 11.468 1.00 98.00 104 LEU A O 1
ATOM 811 N N . ARG A 1 105 ? -2.688 -2.871 13.675 1.00 98.25 105 ARG A N 1
ATOM 812 C CA . ARG A 1 105 ? -1.354 -2.407 14.070 1.00 98.25 105 ARG A CA 1
ATOM 813 C C . ARG A 1 105 ? -0.269 -3.407 13.677 1.00 98.25 105 ARG A C 1
ATOM 815 O O . ARG A 1 105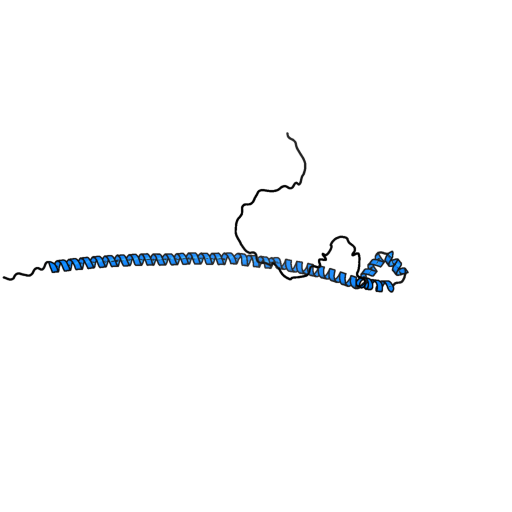 ? 0.789 -2.990 13.204 1.00 98.25 105 ARG A O 1
ATOM 822 N N . ARG A 1 106 ? -0.516 -4.700 13.886 1.00 98.31 106 ARG A N 1
ATOM 823 C CA . ARG A 1 106 ? 0.416 -5.781 13.554 1.00 98.31 106 ARG A CA 1
ATOM 824 C C . ARG A 1 106 ? 0.657 -5.858 12.050 1.00 98.31 106 ARG A C 1
ATOM 826 O O . ARG A 1 106 ? 1.810 -5.794 11.636 1.00 98.31 106 ARG A O 1
ATOM 833 N N . GLU A 1 107 ? -0.409 -5.909 11.258 1.00 97.94 107 GLU A N 1
ATOM 834 C CA . GLU A 1 107 ? -0.346 -5.994 9.795 1.00 97.94 107 GLU A CA 1
ATOM 835 C C . GLU A 1 107 ? 0.315 -4.755 9.187 1.00 97.94 107 GLU A C 1
ATOM 837 O O . GLU A 1 107 ? 1.198 -4.866 8.341 1.00 97.94 107 GLU A O 1
ATOM 842 N N . THR A 1 108 ? -0.021 -3.558 9.679 1.00 98.06 108 THR A N 1
ATOM 843 C CA . THR A 1 108 ? 0.616 -2.310 9.217 1.00 98.06 108 THR A CA 1
ATOM 844 C C . THR A 1 108 ? 2.126 -2.332 9.456 1.00 98.06 108 THR A C 1
ATOM 846 O O . THR A 1 108 ? 2.911 -1.923 8.600 1.00 98.06 108 THR A O 1
ATOM 849 N N . LEU A 1 109 ? 2.548 -2.816 10.624 1.00 98.31 109 LEU A N 1
ATOM 850 C CA . LEU A 1 109 ? 3.959 -2.911 10.977 1.00 98.31 109 LEU A CA 1
ATOM 851 C C . LEU A 1 109 ? 4.681 -3.996 10.168 1.00 98.31 109 LEU A C 1
ATOM 853 O O . LEU A 1 109 ? 5.832 -3.794 9.782 1.00 98.31 109 LEU A O 1
ATOM 857 N N . GLN A 1 110 ? 4.012 -5.111 9.881 1.00 98.19 110 GLN A N 1
ATOM 858 C CA . GLN A 1 110 ? 4.546 -6.174 9.037 1.00 98.19 110 GLN A CA 1
ATOM 859 C C . GLN A 1 110 ? 4.736 -5.696 7.589 1.00 98.19 110 GLN A C 1
ATOM 861 O O . GLN A 1 110 ? 5.841 -5.794 7.058 1.00 98.19 110 GLN A O 1
ATOM 866 N N . LEU A 1 111 ? 3.723 -5.056 6.999 1.00 98.12 111 LEU A N 1
ATOM 867 C CA . LEU A 1 111 ? 3.805 -4.460 5.661 1.00 98.12 111 LEU A CA 1
ATOM 868 C C . LEU A 1 111 ? 4.912 -3.406 5.556 1.00 98.12 111 LEU A C 1
ATOM 870 O O . LEU A 1 111 ? 5.647 -3.375 4.573 1.00 98.12 111 LEU A O 1
ATOM 874 N N . ALA A 1 112 ? 5.063 -2.547 6.568 1.00 97.25 112 ALA A N 1
ATOM 875 C CA . ALA A 1 112 ? 6.126 -1.543 6.581 1.00 97.25 112 ALA A CA 1
ATOM 876 C C . ALA A 1 112 ? 7.526 -2.182 6.558 1.00 97.25 112 ALA A C 1
ATOM 878 O O . ALA A 1 112 ? 8.415 -1.682 5.868 1.00 97.25 112 ALA A O 1
ATOM 879 N N . ARG A 1 113 ? 7.716 -3.296 7.276 1.00 97.31 113 ARG A N 1
ATOM 880 C CA . ARG A 1 113 ? 8.978 -4.051 7.276 1.00 97.31 113 ARG A CA 1
ATOM 881 C C . ARG A 1 113 ? 9.244 -4.705 5.926 1.00 97.31 113 ARG A C 1
ATOM 883 O O . ARG A 1 113 ? 10.323 -4.512 5.377 1.00 97.31 113 ARG A O 1
ATOM 890 N N . GLU A 1 114 ? 8.260 -5.414 5.382 1.00 96.94 114 GLU A N 1
ATOM 891 C CA . GLU A 1 114 ? 8.381 -6.084 4.082 1.00 96.94 114 GLU A CA 1
ATOM 892 C C . GLU A 1 114 ? 8.630 -5.092 2.941 1.00 96.94 114 GLU A C 1
ATOM 894 O O . GLU A 1 114 ? 9.397 -5.373 2.021 1.00 96.94 114 GLU A O 1
ATOM 899 N N . ASN A 1 115 ? 8.009 -3.912 2.997 1.00 96.88 115 ASN A N 1
ATOM 900 C CA . ASN A 1 115 ? 8.261 -2.854 2.023 1.00 96.88 115 ASN A CA 1
ATOM 901 C C . ASN A 1 115 ? 9.689 -2.318 2.141 1.00 96.88 115 ASN A C 1
ATOM 903 O O . ASN A 1 115 ? 10.374 -2.204 1.127 1.00 96.88 115 ASN A O 1
ATOM 907 N N . LEU A 1 116 ? 10.160 -2.046 3.363 1.00 96.00 116 LEU A N 1
ATOM 908 C CA . LEU A 1 116 ? 11.523 -1.564 3.594 1.00 96.00 116 LEU A CA 1
ATOM 909 C C . LEU A 1 116 ? 12.581 -2.577 3.126 1.00 96.00 116 LEU A C 1
ATOM 911 O O . LEU A 1 116 ? 13.621 -2.184 2.605 1.00 96.00 116 LEU A O 1
ATOM 915 N N . GLU A 1 117 ? 12.305 -3.873 3.2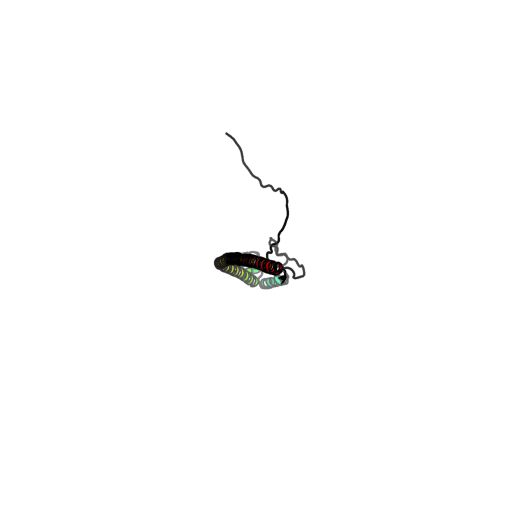64 1.00 95.56 117 GLU A N 1
ATOM 916 C CA . GLU A 1 117 ? 13.175 -4.943 2.767 1.00 95.56 117 GLU A CA 1
ATOM 917 C C . GLU A 1 117 ? 13.254 -4.985 1.228 1.00 95.56 117 GLU A C 1
ATOM 919 O O . GLU A 1 117 ? 14.289 -5.352 0.669 1.00 95.56 117 GLU A O 1
ATOM 924 N N . LYS A 1 118 ? 12.195 -4.554 0.526 1.00 96.75 118 LYS A N 1
ATOM 925 C CA . LYS A 1 118 ? 12.139 -4.501 -0.947 1.00 96.75 118 LYS A CA 1
ATOM 926 C C . LYS A 1 118 ? 12.741 -3.227 -1.549 1.00 96.75 118 LYS A C 1
ATOM 928 O O . LYS A 1 118 ? 13.133 -3.248 -2.716 1.00 96.75 118 LYS A O 1
ATOM 933 N N . GLU A 1 119 ? 12.864 -2.141 -0.786 1.00 95.50 119 GLU A N 1
ATOM 934 C CA . GLU A 1 119 ? 13.500 -0.887 -1.231 1.00 95.50 119 GLU A CA 1
ATOM 935 C C . GLU A 1 119 ? 14.878 -1.069 -1.911 1.00 95.50 119 GLU A C 1
ATOM 937 O O . GLU A 1 119 ? 15.062 -0.516 -3.000 1.00 95.50 119 GLU A O 1
ATOM 942 N N . PRO A 1 120 ? 15.846 -1.854 -1.382 1.00 91.12 120 PRO A N 1
ATOM 943 C CA . PRO A 1 120 ? 17.138 -2.038 -2.051 1.00 91.12 120 PRO A CA 1
ATOM 944 C C . PRO A 1 120 ? 17.015 -2.717 -3.422 1.00 91.12 120 PRO A C 1
ATOM 946 O O . PRO A 1 120 ? 17.683 -2.303 -4.368 1.00 91.12 120 PRO A O 1
ATOM 949 N N . GLN A 1 121 ? 16.128 -3.707 -3.559 1.00 93.50 121 GLN A N 1
ATOM 950 C CA . GLN A 1 121 ? 15.890 -4.395 -4.833 1.00 93.50 121 GLN A CA 1
ATOM 951 C C . GLN A 1 121 ? 15.239 -3.454 -5.857 1.00 93.50 121 GLN A C 1
ATOM 953 O O . GLN A 1 121 ? 15.632 -3.422 -7.023 1.00 93.50 121 GLN A O 1
ATOM 958 N N . ILE A 1 122 ? 14.274 -2.636 -5.419 1.00 93.25 122 ILE A N 1
ATOM 959 C CA . ILE A 1 122 ? 13.641 -1.611 -6.261 1.00 93.25 122 ILE A CA 1
ATOM 960 C C . ILE A 1 122 ? 14.677 -0.577 -6.716 1.00 93.25 122 ILE A C 1
ATOM 962 O O . ILE A 1 122 ? 14.683 -0.185 -7.884 1.00 93.25 122 ILE A O 1
ATOM 966 N N . MET A 1 123 ? 15.564 -0.139 -5.820 1.00 92.31 123 MET A N 1
ATOM 967 C CA . MET A 1 123 ? 16.644 0.796 -6.142 1.00 92.31 123 MET A CA 1
ATOM 968 C C . MET A 1 123 ? 17.616 0.210 -7.172 1.00 92.31 123 MET A C 1
ATOM 970 O O . MET A 1 123 ? 17.984 0.898 -8.124 1.00 92.31 123 MET A O 1
ATOM 974 N N . GLU A 1 124 ? 17.997 -1.059 -7.031 1.00 90.50 124 GLU A N 1
ATOM 975 C CA . GLU A 1 124 ? 18.870 -1.727 -7.994 1.00 90.50 124 GLU A CA 1
ATOM 976 C C . GLU A 1 124 ? 18.220 -1.833 -9.380 1.00 90.50 124 GLU A C 1
ATOM 978 O O . GLU A 1 124 ? 18.834 -1.455 -10.379 1.00 90.50 124 GLU A O 1
ATOM 983 N N . LEU A 1 125 ? 16.952 -2.243 -9.452 1.00 91.12 125 LEU A N 1
ATOM 984 C CA . LEU A 1 125 ? 16.204 -2.291 -10.713 1.00 91.12 125 LEU A CA 1
ATOM 985 C C . LEU A 1 125 ? 16.069 -0.906 -11.361 1.00 91.12 125 LEU A C 1
ATOM 987 O O . LEU A 1 125 ? 16.264 -0.764 -12.570 1.00 91.12 125 LEU A O 1
ATOM 991 N N . ARG A 1 126 ? 15.791 0.138 -10.570 1.00 90.38 126 ARG A N 1
ATOM 992 C CA . ARG A 1 126 ? 15.758 1.528 -11.061 1.00 90.38 126 ARG A CA 1
ATOM 993 C C . ARG A 1 126 ? 17.097 1.946 -11.654 1.00 90.38 126 ARG A C 1
ATOM 995 O O . ARG A 1 126 ? 17.117 2.579 -12.711 1.00 90.38 126 ARG A O 1
ATOM 1002 N N . ASN A 1 127 ? 18.200 1.574 -11.012 1.00 86.31 127 ASN A N 1
ATOM 1003 C CA . ASN A 1 127 ? 19.537 1.836 -11.529 1.00 86.31 127 ASN A CA 1
ATOM 1004 C C . ASN A 1 127 ? 19.770 1.090 -12.849 1.00 86.31 127 ASN A C 1
ATOM 1006 O O . ASN A 1 127 ? 20.210 1.707 -13.815 1.00 86.31 127 ASN A O 1
ATOM 1010 N N . GLN A 1 128 ? 19.408 -0.192 -12.944 1.00 86.00 128 GLN A N 1
ATOM 1011 C CA . GLN A 1 128 ? 19.543 -0.971 -14.182 1.00 86.00 128 GLN A CA 1
ATOM 1012 C C . GLN A 1 128 ? 18.795 -0.330 -15.361 1.00 86.00 128 GLN A C 1
ATOM 1014 O O . GLN A 1 128 ? 19.386 -0.139 -16.426 1.00 86.00 128 GLN A O 1
ATOM 1019 N N . VAL A 1 129 ? 17.536 0.075 -15.158 1.00 83.06 129 VAL A N 1
ATOM 1020 C CA . VAL A 1 129 ? 16.746 0.788 -16.179 1.00 83.06 129 VAL A CA 1
ATOM 1021 C C . VAL A 1 129 ? 17.399 2.127 -16.533 1.00 83.06 129 VAL A C 1
ATOM 1023 O O . VAL A 1 129 ? 17.551 2.455 -17.708 1.00 83.06 129 VAL A O 1
ATOM 1026 N N . SER A 1 130 ? 17.868 2.869 -15.526 1.00 78.62 130 SER A N 1
ATOM 1027 C CA . SER A 1 130 ? 18.537 4.161 -15.727 1.00 78.62 130 SER A CA 1
ATOM 1028 C C . SER A 1 130 ? 19.848 4.045 -16.507 1.00 78.62 130 SER A C 1
ATOM 1030 O O . SER A 1 130 ? 20.201 4.977 -17.222 1.00 78.62 130 SER A O 1
ATOM 1032 N N . TYR A 1 131 ? 20.572 2.927 -16.404 1.00 75.06 131 TYR A N 1
ATOM 1033 C CA . TYR A 1 131 ? 21.778 2.677 -17.200 1.00 75.06 131 TYR A CA 1
ATOM 1034 C C . TYR A 1 131 ? 21.464 2.158 -18.614 1.00 75.06 131 TYR A C 1
ATOM 1036 O O . TYR A 1 131 ? 22.223 2.436 -19.545 1.00 75.06 131 TYR A O 1
ATOM 1044 N N . GLN A 1 132 ? 20.353 1.441 -18.809 1.00 72.44 132 GLN A N 1
ATOM 1045 C CA . GLN A 1 132 ? 19.968 0.893 -20.116 1.00 72.44 132 GLN A CA 1
ATOM 1046 C C . GLN A 1 132 ? 19.372 1.939 -21.070 1.00 72.44 132 GLN A C 1
ATOM 1048 O O . GLN A 1 132 ? 19.716 1.935 -22.255 1.00 72.44 132 GLN A O 1
ATOM 1053 N N . GLU A 1 133 ? 18.560 2.870 -20.567 1.00 67.81 133 GLU A N 1
ATOM 1054 C CA . GLU A 1 133 ? 17.952 3.953 -21.359 1.00 67.81 133 GLU A CA 1
ATOM 1055 C C . GLU A 1 133 ? 18.973 4.810 -22.146 1.00 67.81 133 GLU A C 1
ATOM 1057 O O . GLU A 1 133 ? 18.871 4.911 -23.376 1.00 67.81 133 GLU A O 1
ATOM 1062 N N . PRO A 1 134 ? 20.019 5.388 -21.518 1.00 71.62 134 PRO A N 1
ATOM 1063 C CA . PRO A 1 134 ? 21.013 6.168 -22.245 1.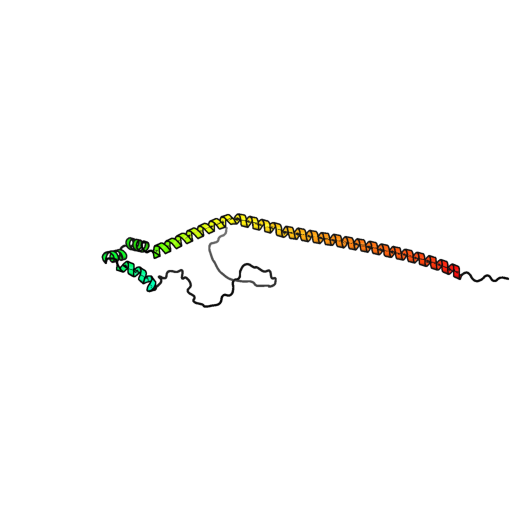00 71.62 134 PRO A CA 1
ATOM 1064 C C . PRO A 1 134 ? 21.878 5.286 -23.147 1.00 71.62 134 PRO A C 1
ATOM 1066 O O . PRO A 1 134 ? 22.300 5.742 -24.208 1.00 71.62 134 PRO A O 1
ATOM 1069 N N . HIS A 1 135 ? 22.129 4.025 -22.780 1.00 77.75 135 HIS A N 1
ATOM 1070 C CA . HIS A 1 135 ? 22.955 3.130 -23.588 1.00 77.75 135 HIS A CA 1
ATOM 1071 C C . HIS A 1 135 ? 22.296 2.810 -24.937 1.00 77.75 135 HIS A C 1
ATOM 1073 O O . HIS A 1 135 ? 22.951 2.895 -25.980 1.00 77.75 135 HIS A O 1
ATOM 1079 N N . PHE A 1 136 ? 20.990 2.522 -24.945 1.00 79.38 136 PHE A N 1
ATOM 1080 C CA . PHE A 1 136 ? 20.252 2.283 -26.186 1.00 79.38 136 PHE A CA 1
ATOM 1081 C C . PHE A 1 136 ? 20.217 3.532 -27.075 1.00 79.38 136 PHE A C 1
ATOM 1083 O O . PHE A 1 136 ? 20.480 3.445 -28.276 1.00 79.38 136 PHE A O 1
ATOM 1090 N N . LEU A 1 137 ? 19.974 4.710 -26.492 1.00 79.75 137 LEU A N 1
ATOM 1091 C CA . LEU A 1 137 ? 19.903 5.962 -27.244 1.00 79.75 137 LEU A CA 1
ATOM 1092 C C . LEU A 1 137 ? 21.275 6.398 -27.791 1.00 79.75 137 LEU A C 1
ATOM 1094 O O . LEU A 1 137 ? 21.381 6.845 -28.937 1.00 79.75 137 LEU A O 1
ATOM 1098 N N . VAL A 1 138 ? 22.351 6.228 -27.018 1.00 84.44 138 VAL A N 1
ATOM 1099 C CA . VAL A 1 138 ? 23.727 6.501 -27.468 1.00 84.44 138 VAL A CA 1
ATOM 1100 C C . VAL A 1 138 ? 24.119 5.551 -28.596 1.00 84.44 138 VAL A C 1
ATOM 1102 O O . VAL A 1 138 ? 24.619 6.006 -29.625 1.00 84.44 138 VAL A O 1
ATOM 1105 N N . HIS A 1 139 ? 23.835 4.255 -28.463 1.00 85.19 139 HIS A N 1
ATOM 1106 C CA . HIS A 1 139 ? 24.095 3.286 -29.525 1.00 85.19 139 HIS A CA 1
ATOM 1107 C C . HIS A 1 139 ? 23.271 3.623 -30.779 1.00 85.19 139 HIS A C 1
ATOM 1109 O O . HIS A 1 139 ? 23.823 3.783 -31.864 1.00 85.19 139 HIS A O 1
ATOM 1115 N N . PHE A 1 140 ? 21.968 3.871 -30.649 1.00 85.88 140 PHE A N 1
ATOM 1116 C CA . PHE A 1 140 ? 21.116 4.252 -31.777 1.00 85.88 140 PHE A CA 1
ATOM 1117 C C . PHE A 1 140 ? 21.600 5.532 -32.483 1.00 85.88 140 PHE A C 1
ATOM 1119 O O . PHE A 1 140 ? 21.696 5.572 -33.713 1.00 85.88 140 PHE A O 1
ATOM 1126 N N . THR A 1 141 ? 21.962 6.577 -31.734 1.00 86.56 141 THR A N 1
ATOM 1127 C CA . THR A 1 141 ? 22.461 7.837 -32.312 1.00 86.56 141 THR A CA 1
ATOM 1128 C C . THR A 1 141 ? 23.831 7.677 -32.974 1.00 86.56 141 THR A C 1
ATOM 1130 O O . THR A 1 141 ? 24.051 8.237 -34.052 1.00 86.56 141 THR A O 1
ATOM 1133 N N . MET A 1 142 ? 24.730 6.882 -32.390 1.00 90.88 142 MET A N 1
ATOM 1134 C CA . MET A 1 142 ? 26.018 6.507 -32.985 1.00 90.88 142 MET A CA 1
ATOM 1135 C C . MET A 1 142 ? 25.832 5.791 -34.326 1.00 90.88 142 MET A C 1
ATOM 1137 O O . MET A 1 142 ? 26.426 6.198 -35.327 1.00 90.88 142 MET A O 1
ATOM 1141 N N . TYR A 1 143 ? 24.961 4.782 -34.377 1.00 92.00 143 TYR A N 1
ATOM 1142 C CA . TYR A 1 143 ? 24.699 4.023 -35.603 1.00 92.00 143 TYR A CA 1
ATOM 1143 C C . TYR A 1 143 ? 24.069 4.897 -36.686 1.00 92.00 143 TYR A C 1
ATOM 1145 O O . TYR A 1 143 ? 24.492 4.839 -37.838 1.00 92.00 143 TYR A O 1
ATOM 1153 N N . ASN A 1 144 ? 23.131 5.777 -36.328 1.00 90.31 144 ASN A N 1
ATOM 1154 C CA . ASN A 1 144 ? 22.546 6.727 -37.276 1.00 90.31 144 ASN A CA 1
ATOM 1155 C C . ASN A 1 144 ? 23.584 7.709 -37.841 1.00 90.31 144 ASN A C 1
ATOM 1157 O O . ASN A 1 144 ? 23.586 7.986 -39.043 1.00 90.31 144 ASN A O 1
ATOM 1161 N N . LYS A 1 145 ? 24.493 8.230 -37.003 1.00 92.81 145 LYS A N 1
ATOM 1162 C CA . LYS A 1 145 ? 25.593 9.100 -37.458 1.00 92.81 145 LYS A CA 1
ATOM 1163 C C . LYS A 1 145 ? 26.523 8.361 -38.420 1.00 92.81 145 LYS A C 1
ATOM 1165 O O . LYS A 1 145 ? 26.841 8.897 -39.483 1.00 92.81 145 LYS A O 1
ATOM 1170 N N . LEU A 1 146 ? 26.912 7.133 -38.078 1.00 94.56 146 LEU A N 1
ATOM 1171 C CA . LEU A 1 146 ? 27.778 6.306 -38.916 1.00 94.56 146 LEU A CA 1
ATOM 1172 C C . LEU A 1 146 ? 27.107 5.953 -40.251 1.00 94.56 146 LEU A C 1
ATOM 1174 O O . LEU A 1 146 ? 27.726 6.099 -41.304 1.00 94.56 146 LEU A O 1
ATOM 1178 N N . PHE A 1 147 ? 25.830 5.569 -40.226 1.00 95.31 147 PHE A N 1
ATOM 1179 C CA . PHE A 1 147 ? 25.054 5.276 -41.430 1.00 95.31 147 PHE A CA 1
ATOM 1180 C C . PHE A 1 147 ? 24.968 6.493 -42.354 1.00 95.31 147 PHE A C 1
ATOM 1182 O O . PHE A 1 147 ? 25.266 6.386 -43.544 1.00 95.31 147 PHE A O 1
ATOM 1189 N N . ARG A 1 148 ? 24.650 7.679 -41.811 1.00 94.12 148 ARG A N 1
ATOM 1190 C CA . ARG A 1 148 ? 24.631 8.928 -42.592 1.00 94.12 148 ARG A CA 1
ATOM 1191 C C . ARG A 1 148 ? 25.998 9.227 -43.200 1.00 94.12 148 ARG A C 1
ATOM 1193 O O . ARG A 1 148 ? 26.063 9.567 -44.377 1.00 94.12 148 ARG A O 1
ATOM 1200 N N . TYR A 1 149 ? 27.081 9.064 -42.442 1.00 95.06 149 TYR A N 1
ATOM 1201 C CA . TYR A 1 149 ? 28.436 9.262 -42.958 1.00 95.06 149 TYR A CA 1
ATOM 1202 C C . TYR A 1 149 ? 28.756 8.312 -44.122 1.00 95.06 149 TYR A C 1
ATOM 1204 O O . TYR A 1 149 ? 29.206 8.761 -45.177 1.00 95.06 149 TYR A O 1
ATOM 1212 N N . LEU A 1 150 ? 28.480 7.014 -43.967 1.00 95.56 150 LEU A N 1
ATOM 1213 C CA . LEU A 1 150 ? 28.718 6.009 -45.008 1.00 95.56 150 LEU A CA 1
ATOM 1214 C C . LEU A 1 150 ? 27.863 6.256 -46.255 1.00 95.56 150 LEU A C 1
ATOM 1216 O O . LEU A 1 150 ? 28.360 6.139 -47.380 1.00 95.56 150 LEU A O 1
ATOM 1220 N N . PHE A 1 151 ? 26.606 6.655 -46.065 1.00 95.75 151 PHE A N 1
ATOM 1221 C CA . PHE A 1 151 ? 25.705 7.014 -47.152 1.00 95.75 151 PHE A CA 1
ATOM 1222 C C . PHE A 1 151 ? 26.221 8.236 -47.925 1.00 95.75 151 PHE A C 1
ATOM 1224 O O . PHE A 1 151 ? 26.406 8.159 -49.141 1.00 95.75 151 PHE A O 1
ATOM 1231 N N . LEU A 1 152 ? 26.557 9.332 -47.230 1.00 95.75 152 LEU A N 1
ATOM 1232 C CA . LEU A 1 152 ? 27.113 10.536 -47.859 1.00 95.75 152 LEU A CA 1
ATOM 1233 C C . LEU A 1 152 ? 28.438 10.248 -48.571 1.00 95.75 152 LEU A C 1
ATOM 1235 O O . LEU A 1 152 ? 28.650 10.717 -49.688 1.00 95.75 152 LEU A O 1
ATOM 1239 N N . ARG A 1 153 ? 29.320 9.453 -47.959 1.00 95.25 153 ARG A N 1
ATOM 1240 C CA . ARG A 1 153 ? 30.596 9.050 -48.562 1.00 95.25 153 ARG A CA 1
ATOM 1241 C C . ARG A 1 153 ? 30.378 8.289 -49.871 1.00 95.25 153 ARG A C 1
ATOM 1243 O O . ARG A 1 153 ? 31.048 8.579 -50.863 1.00 95.25 153 ARG A O 1
ATOM 1250 N N . THR A 1 154 ? 29.435 7.351 -49.885 1.00 94.62 154 THR A N 1
ATOM 1251 C CA . THR A 1 154 ? 29.093 6.560 -51.077 1.00 94.62 154 THR A CA 1
ATOM 1252 C C . THR A 1 154 ? 28.495 7.435 -52.178 1.00 94.62 154 THR A C 1
ATOM 1254 O O . THR A 1 154 ? 28.904 7.330 -53.338 1.00 94.62 154 THR A O 1
ATOM 1257 N N . LEU A 1 155 ? 27.589 8.352 -51.824 1.00 95.69 155 LEU A N 1
ATOM 1258 C CA . LEU A 1 155 ? 27.013 9.310 -52.771 1.00 95.69 155 LEU A CA 1
ATOM 1259 C C . LEU A 1 155 ? 28.074 10.235 -53.371 1.00 95.69 155 LEU A C 1
ATOM 1261 O O . LEU A 1 155 ? 28.127 10.388 -54.591 1.00 95.69 155 LEU A O 1
ATOM 1265 N N . CYS A 1 156 ? 28.953 10.803 -52.542 1.00 94.31 156 CYS A N 1
ATOM 1266 C CA . CYS A 1 156 ? 30.057 11.637 -53.013 1.00 94.31 156 CYS A CA 1
ATOM 1267 C C . CYS A 1 156 ? 30.960 10.863 -53.975 1.00 94.31 156 CYS A C 1
ATOM 1269 O O . CYS A 1 156 ? 31.226 11.340 -55.076 1.00 94.31 156 CYS A O 1
ATOM 1271 N N . SER A 1 157 ? 31.395 9.658 -53.600 1.00 93.25 157 SER A N 1
ATOM 1272 C CA . SER A 1 157 ? 32.242 8.824 -54.460 1.00 93.25 157 SER A CA 1
ATOM 1273 C C . SER A 1 157 ? 31.577 8.536 -55.812 1.00 93.25 157 SER A C 1
ATOM 1275 O O . SER A 1 157 ? 32.203 8.711 -56.861 1.00 93.25 157 SER A O 1
ATOM 1277 N N . SER A 1 158 ? 30.284 8.204 -55.800 1.00 93.50 158 SER A N 1
ATOM 1278 C CA . SER A 1 158 ? 29.497 7.954 -57.013 1.00 93.50 158 SER A CA 1
ATOM 1279 C C . SER A 1 158 ? 29.379 9.203 -57.889 1.00 93.50 158 SER A C 1
ATOM 1281 O O . SER A 1 158 ? 29.577 9.128 -59.101 1.00 93.50 158 SER A O 1
ATOM 1283 N N . PHE A 1 159 ? 29.127 10.369 -57.288 1.00 94.94 159 PHE A N 1
ATOM 1284 C CA . PHE A 1 159 ? 29.040 11.642 -58.003 1.00 94.94 159 PHE A CA 1
ATOM 1285 C C . PHE A 1 159 ? 30.374 12.034 -58.652 1.00 94.94 159 PHE A C 1
ATOM 1287 O O . PHE A 1 159 ? 30.407 12.399 -59.829 1.00 94.94 159 PHE A O 1
ATOM 1294 N N . TYR A 1 160 ? 31.486 11.917 -57.919 1.00 91.75 160 TYR A N 1
ATOM 1295 C CA . TYR A 1 160 ? 32.824 12.187 -58.455 1.00 91.75 160 TYR A CA 1
ATOM 1296 C C . TYR A 1 160 ? 33.176 11.239 -59.608 1.00 91.75 160 TYR A C 1
ATOM 1298 O O . TYR A 1 160 ? 33.679 11.689 -60.641 1.00 91.75 160 TYR A O 1
ATOM 1306 N N . SER A 1 161 ? 32.857 9.951 -59.464 1.00 93.00 161 SER A N 1
ATOM 1307 C CA . SER A 1 161 ? 33.049 8.953 -60.519 1.00 93.00 161 SER A CA 1
ATOM 1308 C C . SER A 1 161 ? 32.218 9.275 -61.769 1.00 93.00 161 SER A C 1
ATOM 1310 O O . SER A 1 161 ? 32.756 9.343 -62.877 1.00 93.00 161 SER A O 1
ATOM 1312 N N . ALA A 1 162 ? 30.928 9.587 -61.601 1.00 93.06 162 ALA A N 1
ATOM 1313 C CA . ALA A 1 162 ? 30.036 9.956 -62.699 1.00 93.06 162 ALA A CA 1
ATOM 1314 C C . ALA A 1 162 ? 30.510 11.224 -63.426 1.00 93.06 162 ALA A C 1
ATOM 1316 O O . ALA A 1 162 ? 30.584 11.243 -64.657 1.00 93.06 162 ALA A O 1
ATOM 1317 N N . LYS A 1 163 ? 30.906 12.263 -62.679 1.00 92.88 163 LYS A N 1
ATOM 1318 C CA . LYS A 1 163 ? 31.456 13.502 -63.249 1.00 92.88 163 LYS A CA 1
ATOM 1319 C C . LYS A 1 163 ? 32.711 13.226 -64.081 1.00 92.88 163 LYS A C 1
ATOM 1321 O O . LYS A 1 163 ? 32.829 13.738 -65.195 1.00 92.88 163 LYS A O 1
ATOM 1326 N N . SER A 1 164 ? 33.618 12.391 -63.570 1.00 92.50 164 SER A N 1
ATOM 1327 C CA . SER A 1 164 ? 34.831 11.981 -64.287 1.00 92.50 164 SER A CA 1
ATOM 1328 C C . SER A 1 164 ? 34.505 11.222 -65.582 1.00 92.50 164 SER A C 1
ATOM 1330 O O . SER A 1 164 ? 35.020 11.559 -66.650 1.00 92.50 164 SER A O 1
ATOM 1332 N N . SER A 1 165 ? 33.569 10.269 -65.523 1.00 92.81 165 SER A N 1
ATOM 1333 C CA . SER A 1 165 ? 33.115 9.489 -66.683 1.00 92.81 165 SER A CA 1
ATOM 1334 C C . SER A 1 165 ? 32.485 10.361 -67.782 1.00 92.81 165 SER A C 1
ATOM 1336 O O . SER A 1 165 ? 32.816 10.227 -68.967 1.00 92.81 165 SER A O 1
ATOM 1338 N N . VAL A 1 166 ? 31.636 11.325 -67.405 1.00 94.44 166 VAL A N 1
ATOM 1339 C CA . VAL A 1 166 ? 31.042 12.289 -68.349 1.00 94.44 166 VAL A CA 1
ATOM 1340 C C . VAL A 1 166 ? 32.121 13.162 -68.990 1.00 94.44 166 VAL A C 1
ATOM 1342 O O . VAL A 1 166 ? 32.102 13.383 -70.204 1.00 94.44 166 VAL A O 1
ATOM 1345 N N . GLN A 1 167 ? 33.097 13.624 -68.207 1.00 94.00 167 GLN A N 1
ATOM 1346 C CA . GLN A 1 167 ? 34.188 14.450 -68.715 1.00 94.00 167 GLN A CA 1
ATOM 1347 C C . GLN A 1 167 ? 35.071 13.689 -69.715 1.00 94.00 167 GLN A C 1
ATOM 1349 O O . GLN A 1 167 ? 35.389 14.225 -70.780 1.00 94.00 167 GLN A O 1
ATOM 1354 N N . LEU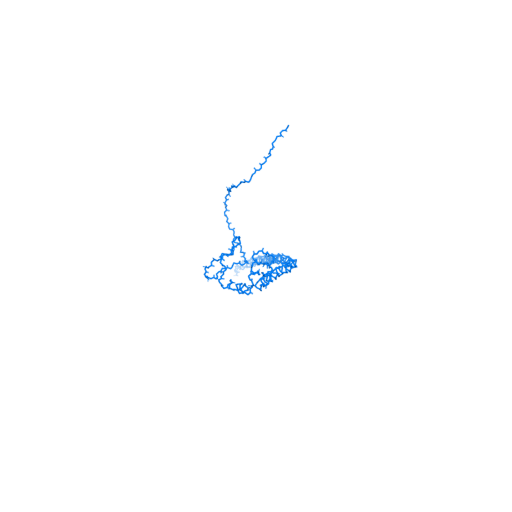 A 1 168 ? 35.401 12.428 -69.425 1.00 94.06 168 LEU A N 1
ATOM 1355 C CA . LEU A 1 168 ? 36.106 11.538 -70.353 1.00 94.06 168 LEU A CA 1
ATOM 1356 C C . LEU A 1 168 ? 35.301 11.312 -71.640 1.00 94.06 168 LEU A C 1
ATOM 1358 O O . LEU A 1 168 ? 35.838 11.452 -72.742 1.00 94.06 168 LEU A O 1
ATOM 1362 N N . SER A 1 169 ? 33.998 11.054 -71.514 1.00 92.31 169 SER A N 1
ATOM 1363 C CA . SER A 1 169 ? 33.096 10.858 -72.656 1.00 92.31 169 SER A CA 1
ATOM 1364 C C . SER A 1 169 ? 33.023 12.096 -73.560 1.00 92.31 169 SER A C 1
ATOM 1366 O O . SER A 1 169 ? 33.064 11.981 -74.788 1.00 92.31 169 SER A O 1
ATOM 1368 N N . LEU A 1 170 ? 32.975 13.298 -72.977 1.00 94.31 170 LEU A N 1
ATOM 1369 C CA . LEU A 1 170 ? 33.008 14.562 -73.720 1.00 94.31 170 LEU A CA 1
ATOM 1370 C C . LEU A 1 170 ? 34.343 14.777 -74.441 1.00 94.31 170 LEU A C 1
ATOM 1372 O O . LEU A 1 170 ? 34.345 15.209 -75.595 1.00 94.31 170 LEU A O 1
ATOM 1376 N N . GLN A 1 171 ? 35.470 14.464 -73.797 1.00 93.56 171 GLN A N 1
ATOM 1377 C CA . GLN A 1 171 ? 36.795 14.555 -74.422 1.00 93.56 171 GLN A CA 1
ATOM 1378 C C . GLN A 1 171 ? 36.918 13.609 -75.622 1.00 93.56 171 GLN A C 1
ATOM 1380 O O . GLN A 1 171 ? 37.364 14.025 -76.692 1.00 93.56 171 GLN A O 1
ATOM 1385 N N . LEU A 1 172 ? 36.457 12.363 -75.482 1.00 93.69 172 LEU A N 1
ATOM 1386 C CA . LEU A 1 172 ? 36.436 11.384 -76.571 1.00 93.69 172 LEU A CA 1
ATOM 1387 C C . LEU A 1 172 ? 35.553 11.847 -77.740 1.00 93.69 172 LEU A C 1
ATOM 1389 O O . LEU A 1 172 ? 36.001 11.828 -78.888 1.00 93.69 172 LEU A O 1
ATOM 1393 N N . ARG A 1 173 ? 34.341 12.351 -77.464 1.00 93.75 173 ARG A N 1
ATOM 1394 C CA . ARG A 1 173 ? 33.451 12.901 -78.504 1.00 93.75 173 ARG A CA 1
ATOM 1395 C C . ARG A 1 173 ? 34.063 14.105 -79.219 1.00 93.75 173 ARG A C 1
ATOM 1397 O O . ARG A 1 173 ? 33.997 14.169 -80.445 1.00 93.75 173 ARG A O 1
ATOM 1404 N N . LYS A 1 174 ? 34.698 15.034 -78.492 1.00 93.75 174 LYS A N 1
ATOM 1405 C CA . LYS A 1 174 ? 35.402 16.184 -79.091 1.00 93.75 174 LYS A CA 1
ATOM 1406 C C . LYS A 1 174 ? 36.525 15.729 -80.025 1.00 93.75 174 LYS A C 1
ATOM 1408 O O . LYS A 1 174 ? 36.596 16.211 -81.154 1.00 93.75 174 LYS A O 1
ATOM 1413 N N . LYS A 1 175 ? 37.354 14.770 -79.592 1.00 93.50 175 LYS A N 1
ATOM 1414 C CA . LYS A 1 175 ? 38.424 14.187 -80.423 1.00 93.50 175 LYS A CA 1
ATOM 1415 C C . LYS A 1 175 ? 37.865 13.528 -81.688 1.00 93.50 175 LYS A C 1
ATOM 1417 O O . LYS A 1 175 ? 38.351 13.802 -82.783 1.00 93.50 175 LYS A O 1
ATOM 1422 N N . SER A 1 176 ? 36.806 12.728 -81.553 1.00 92.81 176 SER A N 1
ATOM 1423 C CA . SER A 1 176 ? 36.147 12.079 -82.693 1.00 92.81 176 SER A CA 1
ATOM 1424 C C . SER A 1 176 ? 35.551 13.091 -83.677 1.00 92.81 176 SER A C 1
ATOM 1426 O O . SER A 1 176 ? 35.660 12.902 -84.887 1.00 92.81 176 SER A O 1
ATOM 1428 N N . LEU A 1 177 ? 34.942 14.175 -83.184 1.00 92.56 177 LEU A N 1
ATOM 1429 C CA . LEU A 1 177 ? 34.356 15.216 -84.030 1.00 92.56 177 LEU A CA 1
ATOM 1430 C C . LEU A 1 177 ? 35.425 15.985 -84.814 1.00 92.56 177 LEU A C 1
ATOM 1432 O O . LEU A 1 177 ? 35.213 16.279 -85.989 1.00 92.56 177 LEU A O 1
ATOM 1436 N N . MET A 1 178 ? 36.563 16.298 -84.188 1.00 89.06 178 MET A N 1
ATOM 1437 C CA . MET A 1 178 ? 37.684 16.942 -84.882 1.00 89.06 178 MET A CA 1
ATOM 1438 C C . MET A 1 178 ? 38.266 16.026 -85.959 1.00 89.06 178 MET A C 1
ATOM 1440 O O . MET A 1 178 ? 38.385 16.447 -87.104 1.00 89.06 178 MET A O 1
ATOM 1444 N N . SER A 1 179 ? 38.483 14.745 -85.642 1.00 90.56 179 SER A N 1
ATOM 1445 C CA . SER A 1 179 ? 38.918 13.747 -86.630 1.00 90.56 179 SER A CA 1
ATOM 1446 C C . SER A 1 179 ? 37.946 13.629 -87.816 1.00 90.56 179 SER A C 1
ATOM 1448 O O . SER A 1 179 ? 38.370 13.595 -88.974 1.00 90.56 179 SER A O 1
ATOM 1450 N N . TRP A 1 180 ? 36.634 13.633 -87.556 1.00 89.62 180 TRP A N 1
ATOM 1451 C CA . TRP A 1 180 ? 35.618 13.614 -88.611 1.00 89.62 180 TRP A CA 1
ATOM 1452 C C . TRP A 1 180 ? 35.619 14.896 -89.456 1.00 89.62 180 TRP A C 1
ATOM 1454 O O . TRP A 1 180 ? 35.545 14.815 -90.683 1.00 89.62 180 TRP A O 1
ATOM 1464 N N . LYS A 1 181 ? 35.755 16.076 -88.831 1.00 87.12 181 LYS A N 1
ATOM 1465 C CA . LYS A 1 181 ? 35.877 17.362 -89.540 1.00 87.12 181 LYS A CA 1
ATOM 1466 C C . LYS A 1 181 ? 37.115 17.399 -90.438 1.00 87.12 181 LYS A C 1
ATOM 1468 O O . LYS A 1 181 ? 36.996 17.811 -91.590 1.00 87.12 181 LYS A O 1
ATOM 1473 N N . ASP A 1 182 ? 38.259 16.918 -89.957 1.00 87.69 182 ASP A N 1
ATOM 1474 C CA . ASP A 1 182 ? 39.497 16.843 -90.743 1.00 87.69 182 ASP A CA 1
ATOM 1475 C C . ASP A 1 182 ? 39.357 15.903 -91.943 1.00 87.69 182 ASP A C 1
ATOM 1477 O O . ASP A 1 182 ? 39.836 16.207 -93.041 1.00 87.69 182 ASP A O 1
ATOM 1481 N N . ARG A 1 183 ? 38.671 14.768 -91.756 1.00 84.69 183 ARG A N 1
ATOM 1482 C CA . ARG A 1 183 ? 38.372 13.826 -92.841 1.00 84.69 183 ARG A CA 1
ATOM 1483 C C . ARG A 1 183 ? 37.423 14.446 -93.871 1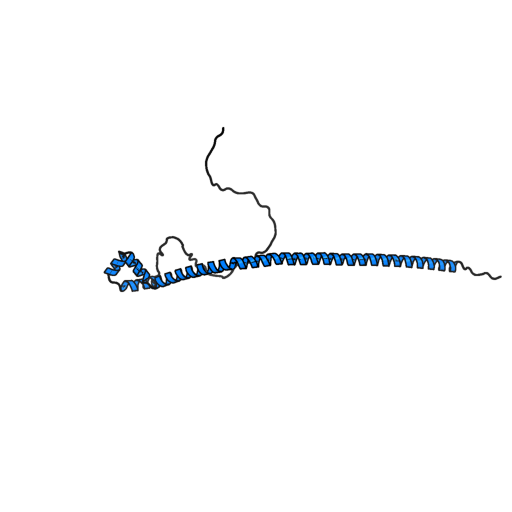.00 84.69 183 ARG A C 1
ATOM 1485 O O . ARG A 1 183 ? 37.683 14.339 -95.066 1.00 84.69 183 ARG A O 1
ATOM 1492 N N . LYS A 1 184 ? 36.376 15.151 -93.426 1.00 82.56 184 LYS A N 1
ATOM 1493 C CA . LYS A 1 184 ? 35.416 15.828 -94.314 1.00 82.56 184 LYS A CA 1
ATOM 1494 C C . LYS A 1 184 ? 36.063 16.972 -95.104 1.00 82.56 184 LYS A C 1
ATOM 1496 O O . LYS A 1 184 ? 35.829 17.095 -96.303 1.00 82.56 184 LYS A O 1
ATOM 1501 N N . LYS A 1 185 ? 36.938 17.763 -94.471 1.00 79.00 185 LYS A N 1
ATOM 1502 C CA . LYS A 1 185 ? 37.689 18.837 -95.141 1.00 79.00 185 LYS A CA 1
ATOM 1503 C C . LYS A 1 185 ? 38.603 18.291 -96.244 1.00 79.00 185 LYS A C 1
ATOM 1505 O O . LYS A 1 185 ? 38.631 18.863 -97.327 1.00 79.00 185 LYS A O 1
ATOM 1510 N N . ARG A 1 186 ? 39.268 17.152 -96.004 1.00 74.69 186 ARG A N 1
ATOM 1511 C CA . ARG A 1 186 ? 40.072 16.449 -97.022 1.00 74.69 186 ARG A CA 1
ATOM 1512 C C . ARG A 1 186 ? 39.245 15.899 -98.186 1.00 74.69 186 ARG A C 1
ATOM 1514 O O . ARG A 1 186 ? 39.728 15.913 -99.310 1.00 74.69 186 ARG A O 1
ATOM 1521 N N . SER A 1 187 ? 38.011 15.450 -97.949 1.00 69.12 187 SER A N 1
ATOM 1522 C CA . SER A 1 187 ? 37.133 14.997 -99.040 1.00 69.12 187 SER A CA 1
ATOM 1523 C C . SER A 1 187 ? 36.561 16.142 -99.885 1.00 69.12 187 SER A C 1
ATOM 1525 O O . SER A 1 187 ? 36.312 15.950 -101.068 1.00 69.12 187 SER A O 1
ATOM 1527 N N . SER A 1 188 ? 36.367 17.335 -99.311 1.00 63.75 188 SER A N 1
ATOM 1528 C CA . SER A 1 188 ? 35.798 18.493 -100.023 1.00 63.75 188 SER A CA 1
ATOM 1529 C C . SER A 1 188 ? 36.824 19.318 -100.808 1.00 63.75 188 SER A C 1
ATOM 1531 O O . SER A 1 188 ? 36.427 20.106 -101.657 1.00 63.75 188 SER A O 1
ATOM 1533 N N . SER A 1 189 ? 38.128 19.146 -100.560 1.00 59.69 189 SER A N 1
ATOM 1534 C CA . SER A 1 189 ? 39.202 19.749 -101.368 1.00 59.69 189 SER A CA 1
ATOM 1535 C C . SER A 1 189 ? 39.575 18.927 -102.609 1.00 59.69 189 SER A C 1
ATOM 1537 O O . SER A 1 189 ? 40.519 19.279 -103.308 1.00 59.69 189 SER A O 1
ATOM 1539 N N . SER A 1 190 ? 38.866 17.828 -102.879 1.00 57.19 190 SER A N 1
ATOM 1540 C CA . SER A 1 190 ? 39.035 17.037 -104.098 1.00 57.19 190 SER A CA 1
ATOM 1541 C C . SER A 1 190 ? 38.110 17.579 -105.192 1.00 57.19 190 SER A C 1
ATOM 1543 O O . SER A 1 190 ? 37.061 17.002 -105.467 1.00 57.19 190 SER A O 1
ATOM 1545 N N . THR A 1 191 ? 38.469 18.713 -105.800 1.00 55.25 191 THR A N 1
ATOM 1546 C CA . THR A 1 191 ? 37.905 19.131 -107.095 1.00 55.25 191 THR A CA 1
ATOM 1547 C C . THR A 1 191 ? 38.372 18.180 -108.205 1.00 55.25 191 THR A C 1
ATOM 1549 O O . THR A 1 191 ? 39.482 17.650 -108.117 1.00 55.25 191 THR A O 1
ATOM 1552 N N . PRO A 1 192 ? 37.531 17.919 -109.221 1.00 51.56 192 PRO A N 1
ATOM 1553 C CA . PRO A 1 192 ? 37.737 16.833 -110.168 1.00 51.56 192 PRO A CA 1
ATOM 1554 C C . PRO A 1 192 ? 38.912 17.127 -111.103 1.00 51.56 192 PRO A C 1
ATOM 1556 O O . PRO A 1 192 ? 39.082 18.251 -111.572 1.00 51.56 192 PRO A O 1
ATOM 1559 N N . LEU A 1 193 ? 39.708 16.091 -111.368 1.00 53.53 193 LEU A N 1
ATOM 1560 C CA . LEU A 1 193 ? 40.750 16.093 -112.388 1.00 53.53 193 LEU A CA 1
ATOM 1561 C C . LEU A 1 193 ? 40.126 16.466 -113.740 1.00 53.53 193 LEU A C 1
ATOM 1563 O O . LEU A 1 193 ? 39.361 15.685 -114.307 1.00 53.53 193 LEU A O 1
ATOM 1567 N N . VAL A 1 194 ? 40.453 17.656 -114.247 1.00 45.03 194 VAL A N 1
ATOM 1568 C CA . VAL A 1 194 ? 40.277 17.986 -115.663 1.00 45.03 194 VAL A CA 1
ATOM 1569 C C . VAL A 1 194 ? 41.304 17.147 -116.419 1.00 45.03 194 VAL A C 1
ATOM 1571 O O . VAL A 1 194 ? 42.503 17.402 -116.345 1.00 45.03 194 VAL A O 1
ATOM 1574 N N . LEU A 1 195 ? 40.822 16.088 -117.067 1.00 51.12 195 LEU A N 1
ATOM 1575 C CA . LEU A 1 195 ? 41.543 15.388 -118.122 1.00 51.12 195 LEU A CA 1
ATOM 1576 C C . LEU A 1 195 ? 41.421 16.221 -119.398 1.00 51.12 195 LEU A C 1
ATOM 1578 O O . LEU A 1 195 ? 40.299 16.419 -119.864 1.00 51.12 195 LEU A O 1
ATOM 1582 N N . PHE A 1 196 ? 42.564 16.706 -119.885 1.00 44.25 196 PHE A N 1
ATOM 1583 C CA . PHE A 1 196 ? 43.066 16.739 -121.271 1.00 44.25 196 PHE A CA 1
ATOM 1584 C C . PHE A 1 196 ? 44.043 17.902 -121.459 1.00 44.25 196 PHE A C 1
ATOM 1586 O O . PHE A 1 196 ? 43.654 19.060 -121.194 1.00 44.25 196 PHE A O 1
#

Radius of gyration: 50.06 Å; chains: 1; bounding box: 74×59×166 Å

Sequence (196 aa):
FHQRGSKDQQGQSRPPPEVSSSSQQQQPWYSPSLVSSPSSSSRPQTSGQIPAHVSPGEAAGIITFLKDKSVDELRKLLSDKDAYQQFLLSLDQVKIQNNIKDELRRETLQLARENLEKEPQIMELRNQVSYQEPHFLVHFTMYNKLFRYLFLRTLCSSFYSAKSSVQLSLQLRKKSLMSWKDRKKRSSSSTPLVLF

Foldseek 3Di:
DDDDDDDDDDDDDDDDDDDDDDDDDDDDDDDDDDDDDDDPDDDPDPDDDDPPDDDPVRVVLVVVVVVPDDPVLVVCCVPPPVSVVVVLCVDVVSVVVVVVVVVVVVVVVVVVVVVVVCVVVVVVVVVVVVVVVVVVVVVVVVVVVVVVVVVVVVVVVVVVVVVVVVVVVVVVVVVVVVVVVVVVVVVVPCDDDDDD

Secondary structure (DSSP, 8-state):
----------------------------S-----------------SS---S---HHHHHHHHHHHHTS-HHHHHHHHH-HHHHHHHHHHSHHHHHHHHHHHHHHHHHHHHHHHHHHHHHHHHHHHHHHHHHHHHHHHHHHHHHHHHHHHHHHHHHHHHHHHHHHHHHHHHHHHHHHHHHHHHHHHHHT-------